Protein AF-0000000084335681 (afdb_homodimer)

Secondary structure (DSSP, 8-state):
---GGG--HHHHHHHHHHHTGGGHHHHHHHHHHHHHHHHH-HHHHHHH---SSS-HHHHHHHHHHHHHHHHHHTTHHHH-HHHHHHHHSSTTHHHHHHHHHHHHHHTT--S-HHHHHHHHHHH--/---GGG--HHHHHHHHHHHTGGGHHHHHHHHHHHHHHHHH-HHHHHHH---SSS-HHHHHHHHHHHHHHHHHHTTHHHH-HHHHHHHHSSTTHHHHHHHHHHHHHHTT--S-HHHHHHHHHHH--

Structure (mmCIF, N/CA/C/O backbone):
data_AF-0000000084335681-model_v1
#
loop_
_entity.id
_entity.type
_entity.pdbx_description
1 polymer 'Uncharacterized protein'
#
loop_
_atom_site.group_PDB
_atom_site.id
_atom_site.type_symbol
_atom_site.label_atom_id
_atom_site.label_alt_id
_atom_site.label_comp_id
_atom_site.label_asym_id
_atom_site.label_entity_id
_atom_site.label_seq_id
_atom_site.pdbx_PDB_ins_code
_atom_site.Cartn_x
_atom_site.Cartn_y
_atom_site.Cartn_z
_atom_site.occupancy
_atom_site.B_iso_or_equiv
_atom_site.auth_seq_id
_atom_site.auth_comp_id
_atom_site.auth_asym_id
_atom_site.auth_atom_id
_atom_site.pdbx_PDB_model_num
ATOM 1 N N . MET A 1 1 ? 4.855 -9.016 10.766 1 73.38 1 MET A N 1
ATOM 2 C CA . MET A 1 1 ? 4.367 -7.684 10.438 1 73.38 1 MET A CA 1
ATOM 3 C C . MET A 1 1 ? 2.881 -7.551 10.758 1 73.38 1 MET A C 1
ATOM 5 O O . MET A 1 1 ? 2.164 -8.555 10.82 1 73.38 1 MET A O 1
ATOM 9 N N . LYS A 1 2 ? 2.576 -6.324 11.109 1 87.75 2 LYS A N 1
ATOM 10 C CA . LYS A 1 2 ? 1.197 -5.988 11.453 1 87.75 2 LYS A CA 1
ATOM 11 C C . LYS A 1 2 ? 0.306 -5.984 10.219 1 87.75 2 LYS A C 1
ATOM 13 O O . LYS A 1 2 ? 0.77 -5.688 9.117 1 87.75 2 LYS A O 1
ATOM 18 N N . THR A 1 3 ? -0.905 -6.426 10.477 1 95.5 3 THR A N 1
ATOM 19 C CA . THR A 1 3 ? -1.889 -6.324 9.406 1 95.5 3 THR A CA 1
ATOM 20 C C . THR A 1 3 ? -2.35 -4.883 9.219 1 95.5 3 THR A C 1
ATOM 22 O O . THR A 1 3 ? -2.217 -4.062 10.133 1 95.5 3 THR A O 1
ATOM 25 N N . LEU A 1 4 ? -2.908 -4.637 8.109 1 96.5 4 LEU A N 1
ATOM 26 C CA . LEU A 1 4 ? -3.346 -3.277 7.82 1 96.5 4 LEU A CA 1
ATOM 27 C C . LEU A 1 4 ? -4.414 -2.828 8.812 1 96.5 4 LEU A C 1
ATOM 29 O O . LEU A 1 4 ? -4.43 -1.669 9.227 1 96.5 4 LEU A O 1
ATOM 33 N N . HIS A 1 5 ? -5.293 -3.73 9.234 1 94.06 5 HIS A N 1
ATOM 34 C CA . HIS A 1 5 ? -6.398 -3.404 10.125 1 94.06 5 HIS A CA 1
ATOM 35 C C . HIS A 1 5 ? -5.891 -3.004 11.508 1 94.06 5 HIS A C 1
ATOM 37 O O . HIS A 1 5 ? -6.605 -2.346 12.273 1 94.06 5 HIS A O 1
ATOM 43 N N . SER A 1 6 ? -4.73 -3.408 11.789 1 95.75 6 SER A N 1
ATOM 44 C CA . SER A 1 6 ? -4.172 -3.104 13.102 1 95.75 6 SER A CA 1
ATOM 45 C C . SER A 1 6 ? -3.254 -1.889 13.047 1 95.75 6 SER A C 1
ATOM 47 O O . SER A 1 6 ? -2.684 -1.486 14.062 1 95.75 6 SER A O 1
ATOM 49 N N . PHE A 1 7 ? -3.115 -1.29 11.859 1 96.69 7 PHE A N 1
ATOM 50 C CA . PHE A 1 7 ? -2.219 -0.152 11.688 1 96.69 7 PHE A CA 1
ATOM 51 C C . PHE A 1 7 ? -2.803 1.098 12.336 1 96.69 7 PHE A C 1
ATOM 53 O O . PHE A 1 7 ? -3.973 1.425 12.125 1 96.69 7 PHE A O 1
ATOM 60 N N . THR A 1 8 ? -1.988 1.794 13.078 1 96.5 8 THR A N 1
ATOM 61 C CA . THR A 1 8 ? -2.312 3.137 13.547 1 96.5 8 THR A CA 1
ATOM 62 C C . THR A 1 8 ? -2.006 4.172 12.469 1 96.5 8 THR A C 1
ATOM 64 O O . THR A 1 8 ? -1.418 3.848 11.438 1 96.5 8 THR A O 1
ATOM 67 N N . ASN A 1 9 ? -2.393 5.348 12.68 1 97.19 9 ASN A N 1
ATOM 68 C CA . ASN A 1 9 ? -2.035 6.414 11.75 1 97.19 9 ASN A CA 1
ATOM 69 C C . ASN A 1 9 ? -0.521 6.555 11.609 1 97.19 9 ASN A C 1
ATOM 71 O O . ASN A 1 9 ? -0.017 6.832 10.516 1 97.19 9 ASN A O 1
ATOM 75 N N . VAL A 1 10 ? 0.12 6.332 12.711 1 98.25 10 VAL A N 1
ATOM 76 C CA . VAL A 1 10 ? 1.576 6.422 12.711 1 98.25 10 VAL A CA 1
ATOM 77 C C . VAL A 1 10 ? 2.168 5.305 11.859 1 98.25 10 VA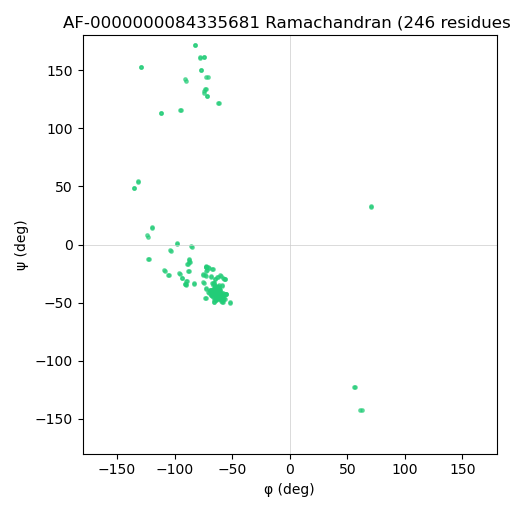L A C 1
ATOM 79 O O . VAL A 1 10 ? 3.07 5.543 11.055 1 98.25 10 VAL A O 1
ATOM 82 N N . ASP A 1 11 ? 1.655 4.082 11.953 1 97.62 11 ASP A N 1
ATOM 83 C CA . ASP A 1 11 ? 2.111 2.961 11.141 1 97.62 11 ASP A CA 1
ATOM 84 C C . ASP A 1 11 ? 1.893 3.234 9.656 1 97.62 11 ASP A C 1
ATOM 86 O O . ASP A 1 11 ? 2.791 3.018 8.844 1 97.62 11 ASP A O 1
ATOM 90 N N . LYS A 1 12 ? 0.697 3.717 9.344 1 98.06 12 LYS A N 1
ATOM 91 C CA . LYS A 1 12 ? 0.338 4 7.957 1 98.06 12 LYS A CA 1
ATOM 92 C C . LYS A 1 12 ? 1.248 5.074 7.363 1 98.06 12 LYS A C 1
ATOM 94 O O . LYS A 1 12 ? 1.734 4.93 6.238 1 98.06 12 LYS A O 1
ATOM 99 N N . ALA A 1 13 ? 1.479 6.086 8.133 1 98.62 13 ALA A N 1
ATOM 100 C CA . ALA A 1 13 ? 2.293 7.203 7.656 1 98.62 13 ALA A CA 1
ATOM 101 C C . ALA A 1 13 ? 3.744 6.777 7.453 1 98.62 13 ALA A C 1
ATOM 103 O O . ALA A 1 13 ? 4.402 7.219 6.512 1 98.62 13 ALA A O 1
ATOM 104 N N . LYS A 1 14 ? 4.23 5.953 8.367 1 98.19 14 LYS A N 1
ATOM 105 C CA . LYS A 1 14 ? 5.59 5.441 8.234 1 98.19 14 LYS A CA 1
ATOM 106 C C . LYS A 1 14 ? 5.762 4.66 6.934 1 98.19 14 LYS A C 1
ATOM 108 O O . LYS A 1 14 ? 6.742 4.855 6.211 1 98.19 14 LYS A O 1
ATOM 113 N N . LEU A 1 15 ? 4.836 3.85 6.691 1 98 15 LEU A N 1
ATOM 114 C CA . LEU A 1 15 ? 4.898 3.035 5.484 1 98 15 LEU A CA 1
ATOM 115 C C . LEU A 1 15 ? 4.738 3.898 4.238 1 98 15 LEU A C 1
ATOM 117 O O . LEU A 1 15 ? 5.488 3.746 3.271 1 98 15 LEU A O 1
ATOM 121 N N . LEU A 1 16 ? 3.811 4.824 4.25 1 98.69 16 LEU A N 1
ATOM 122 C CA . LEU A 1 16 ? 3.611 5.723 3.117 1 98.69 16 LEU A CA 1
ATOM 123 C C . LEU A 1 16 ? 4.891 6.492 2.805 1 98.69 16 LEU A C 1
ATOM 125 O O . LEU A 1 16 ? 5.289 6.594 1.642 1 98.69 16 LEU A O 1
ATOM 129 N N . HIS A 1 17 ? 5.434 6.996 3.832 1 98.69 17 HIS A N 1
ATOM 130 C CA . HIS A 1 17 ? 6.672 7.758 3.689 1 98.69 17 HIS A CA 1
ATOM 131 C C . HIS A 1 17 ? 7.77 6.914 3.053 1 98.69 17 HIS A C 1
ATOM 133 O O . HIS A 1 17 ? 8.406 7.34 2.09 1 98.69 17 HIS A O 1
ATOM 139 N N . ALA A 1 18 ? 7.969 5.719 3.57 1 98.12 18 ALA A N 1
ATOM 140 C CA . ALA A 1 18 ? 9.047 4.852 3.1 1 98.12 18 ALA A CA 1
ATOM 141 C C . ALA A 1 18 ? 8.844 4.461 1.639 1 98.12 18 ALA A C 1
ATOM 143 O O . ALA A 1 18 ? 9.789 4.469 0.849 1 98.12 18 ALA A O 1
ATOM 144 N N . LEU A 1 19 ? 7.645 4.191 1.308 1 98.12 19 LEU A N 1
ATOM 145 C CA . LEU A 1 19 ? 7.336 3.729 -0.041 1 98.12 19 LEU A CA 1
ATOM 146 C C . LEU A 1 19 ? 7.434 4.871 -1.045 1 98.12 19 LEU A C 1
ATOM 148 O O . LEU A 1 19 ? 7.73 4.648 -2.221 1 98.12 19 LEU A O 1
ATOM 152 N N . PHE A 1 20 ? 7.23 6.117 -0.568 1 98.56 20 PHE A N 1
ATOM 153 C CA . PHE A 1 20 ? 7.133 7.242 -1.49 1 98.56 20 PHE A CA 1
ATOM 154 C C . PHE A 1 20 ? 7.941 8.43 -0.985 1 98.56 20 PHE A C 1
ATOM 156 O O . PHE A 1 20 ? 7.449 9.562 -0.968 1 98.56 20 PHE A O 1
ATOM 163 N N . ILE A 1 21 ? 9.117 8.133 -0.636 1 97.88 21 ILE A N 1
ATOM 164 C CA . ILE A 1 21 ? 9.992 9.125 -0.025 1 97.88 21 ILE A CA 1
ATOM 165 C C . ILE A 1 21 ? 10.133 10.328 -0.952 1 97.88 21 ILE A C 1
ATOM 167 O O . ILE A 1 21 ? 10.25 11.469 -0.489 1 97.88 21 ILE A O 1
ATOM 171 N N . HIS A 1 22 ? 10.039 10.18 -2.199 1 97.5 22 HIS A N 1
ATOM 172 C CA . HIS A 1 22 ? 10.234 11.234 -3.18 1 97.5 22 HIS A CA 1
ATOM 173 C C . HIS A 1 22 ? 9.07 12.219 -3.178 1 97.5 22 HIS A C 1
ATOM 175 O O . HIS A 1 22 ? 9.18 13.328 -3.697 1 97.5 22 HIS A O 1
ATOM 181 N N . GLU A 1 23 ? 7.91 11.859 -2.648 1 98.44 23 GLU A N 1
ATOM 182 C CA . GLU A 1 23 ? 6.73 12.719 -2.623 1 98.44 23 GLU A CA 1
ATOM 183 C C . GLU A 1 23 ? 6.723 13.617 -1.389 1 98.44 23 GLU A C 1
ATOM 185 O O . GLU A 1 23 ? 5.953 14.57 -1.313 1 98.44 23 GLU A O 1
ATOM 190 N N . MET A 1 24 ? 7.613 13.328 -0.385 1 98.5 24 MET A N 1
ATOM 191 C CA . MET A 1 24 ? 7.496 13.938 0.937 1 98.5 24 MET A CA 1
ATOM 192 C C . MET A 1 24 ? 7.812 15.43 0.879 1 98.5 24 MET A C 1
ATOM 194 O O . MET A 1 24 ? 7.113 16.234 1.492 1 98.5 24 MET A O 1
ATOM 198 N N . PRO A 1 25 ? 8.781 15.844 0.116 1 98.38 25 PRO A N 1
ATOM 199 C CA . PRO A 1 25 ? 9.031 17.281 0.066 1 98.38 25 PRO A CA 1
ATOM 200 C C . PRO A 1 25 ? 7.84 18.078 -0.46 1 98.38 25 PRO A C 1
ATOM 202 O O . PRO A 1 25 ? 7.461 19.094 0.125 1 98.38 25 PRO A O 1
ATOM 205 N N . GLY A 1 26 ? 7.234 17.609 -1.577 1 98.56 26 GLY A N 1
ATOM 206 C CA . GLY A 1 26 ? 6.066 18.281 -2.119 1 98.56 26 GLY A CA 1
ATOM 207 C C . GLY A 1 26 ? 4.883 18.281 -1.167 1 98.56 26 GLY A C 1
ATOM 208 O O . GLY A 1 26 ? 4.207 19.297 -1.014 1 98.56 26 GLY A O 1
ATOM 209 N N . PHE A 1 27 ? 4.668 17.203 -0.504 1 98.81 27 PHE A N 1
ATOM 210 C CA . PHE A 1 27 ? 3.559 17.078 0.432 1 98.81 27 PHE A CA 1
ATOM 211 C C . PHE A 1 27 ? 3.729 18.031 1.61 1 98.81 27 PHE A C 1
ATOM 213 O O . PHE A 1 27 ? 2.777 18.703 2.018 1 98.81 27 PHE A O 1
ATOM 220 N N . LEU A 1 28 ? 4.949 18.062 2.148 1 98.75 28 LEU A N 1
ATOM 221 C CA . LEU A 1 28 ? 5.215 18.906 3.303 1 98.75 28 LEU A CA 1
ATOM 222 C C . LEU A 1 28 ? 5.07 20.391 2.938 1 98.75 28 LEU A C 1
ATOM 224 O O . LEU A 1 28 ? 4.531 21.172 3.719 1 98.75 28 LEU A O 1
ATOM 228 N N . THR A 1 29 ? 5.516 20.734 1.779 1 98.56 29 THR A N 1
ATOM 229 C CA . THR A 1 29 ? 5.328 22.109 1.29 1 98.56 29 THR A CA 1
ATOM 230 C C . THR A 1 29 ? 3.842 22.438 1.188 1 98.56 29 THR A C 1
ATOM 232 O O . THR A 1 29 ? 3.412 23.5 1.633 1 98.56 29 THR A O 1
ATOM 235 N N . TYR A 1 30 ? 3.076 21.547 0.646 1 98.69 30 TYR A N 1
ATOM 236 C CA . TYR A 1 30 ? 1.639 21.734 0.491 1 98.69 30 TYR A CA 1
ATOM 237 C C . TYR A 1 30 ? 0.969 21.953 1.842 1 98.69 30 TYR A C 1
ATOM 239 O O . TYR A 1 30 ? 0.148 22.859 1.99 1 98.69 30 TYR A O 1
ATOM 247 N N . ALA A 1 31 ? 1.283 21.141 2.836 1 98.56 31 ALA A N 1
ATOM 248 C CA . ALA A 1 31 ? 0.7 21.266 4.168 1 98.56 31 ALA A CA 1
ATOM 249 C C . ALA A 1 31 ? 1.022 22.609 4.785 1 98.56 31 ALA A C 1
ATOM 251 O O . ALA A 1 31 ? 0.156 23.25 5.391 1 98.56 31 ALA A O 1
ATOM 252 N N . GLY A 1 32 ? 2.262 23.031 4.605 1 98.12 32 GLY A N 1
ATOM 253 C CA . GLY A 1 32 ? 2.645 24.359 5.086 1 98.12 32 GLY A CA 1
ATOM 254 C C . GLY A 1 32 ? 1.892 25.484 4.406 1 98.12 32 GLY A C 1
ATOM 255 O O . GLY A 1 32 ? 1.5 26.453 5.055 1 98.12 32 GLY A O 1
ATOM 256 N N . GLN A 1 33 ? 1.723 25.359 3.156 1 98.19 33 GLN A N 1
ATOM 257 C CA . GLN A 1 33 ? 1.011 26.375 2.385 1 98.19 33 GLN A CA 1
ATOM 258 C C . GLN A 1 33 ? -0.451 26.453 2.812 1 98.19 33 GLN A C 1
ATOM 260 O O . GLN A 1 33 ? -1.038 27.547 2.812 1 98.19 33 GLN A O 1
ATOM 265 N N . LEU A 1 34 ? -1.025 25.312 3.09 1 97.5 34 LEU A N 1
ATOM 266 C CA . LEU A 1 34 ? -2.412 25.312 3.541 1 97.5 34 LEU A CA 1
ATOM 267 C C . LEU A 1 34 ? -2.562 26.094 4.844 1 97.5 34 LEU A C 1
ATOM 269 O O . LEU A 1 34 ? -3.502 26.875 5.004 1 97.5 34 LEU A O 1
ATOM 273 N N . TYR A 1 35 ? -1.653 25.844 5.746 1 97.94 35 TYR A N 1
ATOM 274 C CA . TYR A 1 35 ? -1.702 26.625 6.984 1 97.94 35 TYR A CA 1
ATOM 275 C C . TYR A 1 35 ? -1.494 28.109 6.707 1 97.94 35 TYR A C 1
ATOM 277 O O . TYR A 1 35 ? -2.184 28.953 7.281 1 97.94 35 TYR A O 1
ATOM 285 N N . ALA A 1 36 ? -0.534 28.484 5.863 1 98.38 36 ALA A N 1
ATOM 286 C CA . ALA A 1 36 ? -0.276 29.875 5.52 1 98.38 36 ALA A CA 1
ATOM 287 C C . ALA A 1 36 ? -1.535 30.562 4.984 1 98.38 36 ALA A C 1
ATOM 289 O O . ALA A 1 36 ? -1.831 31.703 5.336 1 98.38 36 ALA A O 1
ATOM 290 N N . TYR A 1 37 ? -2.205 29.844 4.18 1 97.75 37 TYR A N 1
ATOM 291 C CA . TYR A 1 37 ? -3.451 30.375 3.641 1 97.75 37 TYR A CA 1
ATOM 292 C C . TYR A 1 37 ? -4.453 30.656 4.754 1 97.75 37 TYR A C 1
ATOM 294 O O . TYR A 1 37 ? -5.074 31.719 4.785 1 97.75 37 TYR A O 1
ATOM 302 N N . MET 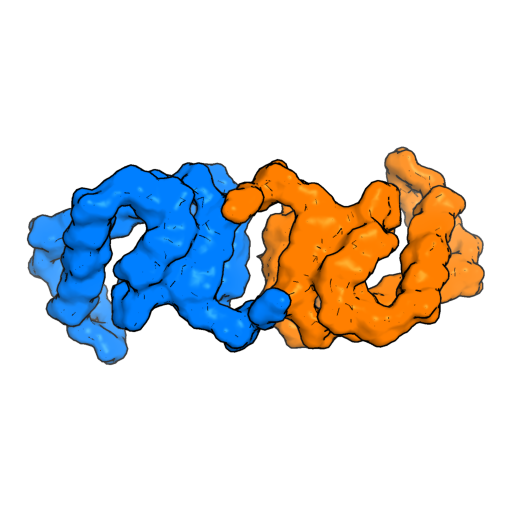A 1 38 ? -4.637 29.75 5.656 1 97.5 38 MET A N 1
ATOM 303 C CA . MET A 1 38 ? -5.574 29.906 6.766 1 97.5 38 MET A CA 1
ATOM 304 C C . MET A 1 38 ? -5.184 31.094 7.641 1 97.5 38 MET A C 1
ATOM 306 O O . MET A 1 38 ? -6.043 31.875 8.07 1 97.5 38 MET A O 1
ATOM 310 N N . ARG A 1 39 ? -3.92 31.109 7.84 1 97.5 39 ARG A N 1
ATOM 311 C CA . ARG A 1 39 ? -3.383 32.156 8.688 1 97.5 39 ARG A CA 1
ATOM 312 C C . ARG A 1 39 ? -3.594 33.531 8.055 1 97.5 39 ARG A C 1
ATOM 314 O O . ARG A 1 39 ? -3.949 34.5 8.742 1 97.5 39 ARG A O 1
ATOM 321 N N . ASP A 1 40 ? -3.471 33.594 6.805 1 98.06 40 ASP A N 1
ATOM 322 C CA . ASP A 1 40 ? -3.482 34.875 6.086 1 98.06 40 ASP A 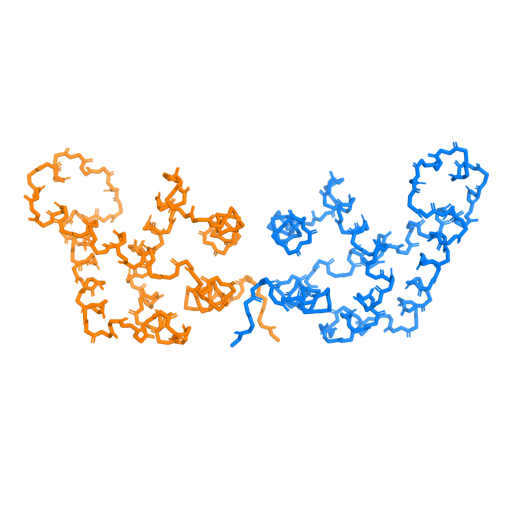CA 1
ATOM 323 C C . ASP A 1 40 ? -4.902 35.281 5.695 1 98.06 40 ASP A C 1
ATOM 325 O O . ASP A 1 40 ? -5.156 36.406 5.332 1 98.06 40 ASP A O 1
ATOM 329 N N . ASN A 1 41 ? -5.883 34.344 5.715 1 97.12 41 ASN A N 1
ATOM 330 C CA . ASN A 1 41 ? -7.262 34.594 5.32 1 97.12 41 ASN A CA 1
ATOM 331 C C . ASN A 1 41 ? -8.25 34.062 6.344 1 97.12 41 ASN A C 1
ATOM 333 O O . ASN A 1 41 ? -9.18 33.312 5.988 1 97.12 41 ASN A O 1
ATOM 337 N N . PRO A 1 42 ? -8.164 34.406 7.625 1 96 42 PRO A N 1
ATOM 338 C CA . PRO A 1 42 ? -8.984 33.812 8.688 1 96 42 PRO A CA 1
ATOM 339 C C . PRO A 1 42 ? -10.477 34.062 8.484 1 96 42 PRO A C 1
ATOM 341 O O . PRO A 1 42 ? -11.289 33.156 8.766 1 96 42 PRO A O 1
ATOM 344 N N . GLU A 1 43 ? -10.844 35.25 7.926 1 96.44 43 GLU A N 1
ATOM 345 C CA . GLU A 1 43 ? -12.258 35.562 7.73 1 96.44 43 GLU A CA 1
ATOM 346 C C . GLU A 1 43 ? -12.852 34.719 6.613 1 96.44 43 GLU A C 1
ATOM 348 O O . GLU A 1 43 ? -13.992 34.25 6.719 1 96.44 43 GLU A O 1
ATOM 353 N N . GLU A 1 44 ? -12.133 34.531 5.562 1 96.12 44 GLU A N 1
ATOM 354 C CA . GLU A 1 44 ? -12.578 33.688 4.461 1 96.12 44 GLU A CA 1
ATOM 355 C C . GLU A 1 44 ? -12.727 32.219 4.902 1 96.12 44 GLU A C 1
ATOM 357 O O . GLU A 1 44 ? -13.695 31.562 4.527 1 96.12 44 GLU A O 1
ATOM 362 N N . VAL A 1 45 ? -11.773 31.734 5.727 1 95.5 45 VAL A N 1
ATOM 363 C CA . VAL A 1 45 ? -11.789 30.359 6.23 1 95.5 45 VAL A CA 1
ATOM 364 C C . VAL A 1 45 ? -13.023 30.141 7.098 1 95.5 45 VAL A C 1
ATOM 366 O O . VAL A 1 45 ? -13.727 29.141 6.953 1 95.5 45 VAL A O 1
ATOM 369 N N . ARG A 1 46 ? -13.297 31.094 7.957 1 95.06 46 ARG A N 1
ATOM 370 C CA . ARG A 1 46 ? -14.445 31 8.852 1 95.06 46 ARG A CA 1
ATOM 371 C C . ARG A 1 46 ? -15.75 30.984 8.062 1 95.06 46 ARG A C 1
ATOM 373 O O . ARG A 1 46 ? -16.688 30.266 8.414 1 95.06 46 ARG A O 1
ATOM 380 N N . LYS A 1 47 ? -15.812 31.719 7.059 1 95.31 47 LYS A N 1
ATOM 381 C CA . LYS A 1 47 ? -17.016 31.875 6.242 1 95.31 47 LYS A CA 1
ATOM 382 C C . LYS A 1 47 ? -17.375 30.562 5.547 1 95.31 47 LYS A C 1
ATOM 384 O O . LYS A 1 47 ? -18.547 30.219 5.406 1 95.31 47 LYS A O 1
ATOM 389 N N . VAL A 1 48 ? -16.391 29.812 5.156 1 92.69 48 VAL A N 1
ATOM 390 C CA . VAL A 1 48 ? -16.641 28.641 4.32 1 92.69 48 VAL A CA 1
ATOM 391 C C . VAL A 1 48 ? -16.547 27.375 5.164 1 92.69 48 VAL A C 1
ATOM 393 O O . VAL A 1 48 ? -16.797 26.266 4.672 1 92.69 48 VAL A O 1
ATOM 396 N N . TRP A 1 49 ? -16.156 27.469 6.438 1 93.62 49 TRP A N 1
ATOM 397 C CA . TRP A 1 49 ? -15.93 26.312 7.297 1 93.62 49 TRP A CA 1
ATOM 398 C C . TRP A 1 49 ? -17.219 25.516 7.492 1 93.62 49 TRP A C 1
ATOM 400 O O . TRP A 1 49 ? -18.234 26.062 7.906 1 93.62 49 TRP A O 1
ATOM 410 N N . LYS A 1 50 ? -17.188 24.234 7.117 1 88.69 50 LYS A N 1
ATOM 411 C CA . LYS A 1 50 ? -18.406 23.438 7.152 1 88.69 50 LYS A CA 1
ATOM 412 C C . LYS A 1 50 ? -18.219 22.188 8 1 88.69 50 LYS A C 1
ATOM 414 O O . LYS A 1 50 ? -19.156 21.391 8.188 1 88.69 50 LYS A O 1
ATOM 419 N N . ASN A 1 51 ? -17.062 22.078 8.711 1 82.19 51 ASN A N 1
ATOM 420 C CA . ASN A 1 51 ? -16.797 20.844 9.445 1 82.19 51 ASN A CA 1
ATOM 421 C C . ASN A 1 51 ? -17.703 20.719 10.664 1 82.19 51 ASN A C 1
ATOM 423 O O . ASN A 1 51 ? -17.844 21.656 11.445 1 82.19 51 ASN A O 1
ATOM 427 N N . GLN A 1 52 ? -18.344 19.609 10.75 1 83.75 52 GLN A N 1
ATOM 428 C CA . GLN A 1 52 ? -19.359 19.391 11.781 1 83.75 52 GLN A CA 1
ATOM 429 C C . GLN A 1 52 ? -18.75 18.859 13.062 1 83.75 52 GLN A C 1
ATOM 431 O O . GLN A 1 52 ? -19.328 18.969 14.141 1 83.75 52 GLN A O 1
ATOM 436 N N . LEU A 1 53 ? -17.641 18.266 13 1 86.69 53 LEU A N 1
ATOM 437 C CA . LEU A 1 53 ? -17.062 17.578 14.148 1 86.69 53 LEU A CA 1
ATOM 438 C C . LEU A 1 53 ? -16.172 18.531 14.953 1 86.69 53 LEU A C 1
ATOM 440 O O . LEU A 1 53 ? -16.141 18.469 16.188 1 86.69 53 LEU A O 1
ATOM 444 N N . PHE A 1 54 ? -15.523 19.422 14.289 1 91.56 54 PHE A N 1
ATOM 445 C CA . PHE A 1 54 ? -14.594 20.328 14.953 1 91.56 54 PHE A CA 1
ATOM 446 C C . PHE A 1 54 ? -14.883 21.781 14.578 1 91.56 54 PHE A C 1
ATOM 448 O O . PHE A 1 54 ? -15.367 22.062 13.477 1 91.56 54 PHE A O 1
ATOM 455 N N . GLY A 1 55 ? -14.523 22.719 15.508 1 94.31 55 GLY A N 1
ATOM 456 C CA . GLY A 1 55 ? -14.547 24.125 15.172 1 94.31 55 GLY A CA 1
ATOM 457 C C . GLY A 1 55 ? -13.359 24.562 14.336 1 94.31 55 GLY A C 1
ATOM 458 O O . GLY A 1 55 ? -12.32 23.891 14.32 1 94.31 55 GLY A O 1
ATOM 459 N N . VAL A 1 56 ? -13.57 25.672 13.727 1 95.69 56 VAL A N 1
ATOM 460 C CA . VAL A 1 56 ? -12.547 26.203 12.836 1 95.69 56 VAL A CA 1
ATOM 461 C C . VAL A 1 56 ? -11.273 26.484 13.617 1 95.69 56 VAL A C 1
ATOM 463 O O . VAL A 1 56 ? -10.164 26.266 13.125 1 95.69 56 VAL A O 1
ATOM 466 N N . ASP A 1 57 ? -11.406 26.969 14.828 1 95.75 57 ASP A N 1
ATOM 467 C CA . ASP A 1 57 ? -10.234 27.344 15.609 1 95.75 57 ASP A CA 1
ATOM 468 C C . ASP A 1 57 ? -9.391 26.125 15.953 1 95.75 57 ASP A C 1
ATOM 470 O O . ASP A 1 57 ? -8.156 26.188 15.906 1 95.75 57 ASP A O 1
ATOM 474 N N . PHE A 1 58 ? -10.062 25.062 16.312 1 96.75 58 PHE A N 1
ATOM 475 C CA . PHE A 1 58 ? -9.359 23.812 16.594 1 96.75 58 PHE A CA 1
ATOM 476 C C . PHE A 1 58 ? -8.617 23.312 15.352 1 96.75 58 PHE A C 1
ATOM 478 O O . PHE A 1 58 ? -7.465 22.906 15.445 1 96.75 58 PHE A O 1
ATOM 485 N N . TRP A 1 59 ? -9.211 23.422 14.195 1 97.06 59 TRP A N 1
ATOM 486 C CA . TRP A 1 59 ? -8.625 22.984 12.93 1 97.06 59 TRP A CA 1
ATOM 487 C C . TRP A 1 59 ? -7.391 23.797 12.586 1 97.06 59 TRP A C 1
ATOM 489 O O . TRP A 1 59 ? -6.363 23.25 12.18 1 97.06 59 TRP A O 1
ATOM 499 N N . VAL A 1 60 ? -7.512 25.062 12.781 1 97.19 60 VAL A N 1
ATOM 500 C CA . VAL A 1 60 ? -6.395 25.953 12.508 1 97.19 60 VAL A CA 1
ATOM 501 C C . VAL A 1 60 ? -5.242 25.656 13.461 1 97.19 60 VAL A C 1
ATOM 503 O O . VAL A 1 60 ? -4.074 25.734 13.078 1 97.19 60 VAL A O 1
ATOM 506 N N . GLN A 1 61 ? -5.578 25.312 14.648 1 97.69 61 GLN A N 1
ATOM 507 C CA . GLN A 1 61 ? -4.551 24.953 15.617 1 97.69 61 GLN A CA 1
ATOM 508 C C . GLN A 1 61 ? -3.795 23.703 15.188 1 97.69 61 GLN A C 1
ATOM 510 O O . GLN A 1 61 ? -2.572 23.625 15.328 1 97.69 61 GLN A O 1
ATOM 515 N N . LEU A 1 62 ? -4.52 22.703 14.734 1 97.81 62 LEU A N 1
ATOM 516 C CA . LEU A 1 62 ? -3.877 21.5 14.219 1 97.81 62 LEU A CA 1
ATOM 517 C C . LEU A 1 62 ? -2.947 21.828 13.062 1 97.81 62 LEU A C 1
ATOM 519 O O . LEU A 1 62 ? -1.832 21.312 12.984 1 97.81 62 LEU A O 1
ATOM 523 N N . ALA A 1 63 ? -3.383 22.703 12.195 1 98.19 63 ALA A N 1
ATOM 524 C CA . ALA A 1 63 ? -2.58 23.141 11.055 1 98.19 63 ALA A CA 1
ATOM 525 C C . ALA A 1 63 ? -1.318 23.859 11.508 1 98.19 63 ALA A C 1
ATOM 527 O O . ALA A 1 63 ? -0.232 23.625 10.977 1 98.19 63 ALA A O 1
ATOM 528 N N . GLU A 1 64 ? -1.491 24.703 12.445 1 98.5 64 GLU A N 1
ATOM 529 C CA . GLU A 1 64 ? -0.363 25.453 12.977 1 98.5 64 GLU A CA 1
ATOM 530 C C . GLU A 1 64 ? 0.674 24.531 13.602 1 98.5 64 GLU A C 1
ATOM 532 O O . GLU A 1 64 ? 1.878 24.719 13.422 1 98.5 64 GLU A O 1
ATOM 537 N N . ASP A 1 65 ? 0.166 23.594 14.367 1 98.5 65 ASP A N 1
ATOM 538 C CA . ASP A 1 65 ? 1.061 22.641 15 1 98.5 65 ASP A CA 1
ATOM 539 C C . ASP A 1 65 ? 1.851 21.859 13.953 1 98.5 65 ASP A C 1
ATOM 541 O O . ASP A 1 65 ? 3.051 21.625 14.117 1 98.5 65 ASP A O 1
ATOM 545 N N . ALA A 1 66 ? 1.199 21.406 12.914 1 98.56 66 ALA A N 1
ATOM 546 C CA . ALA A 1 66 ? 1.879 20.719 11.82 1 98.56 66 ALA A CA 1
ATOM 547 C C . ALA A 1 66 ? 2.957 21.594 11.195 1 98.56 66 ALA A C 1
ATOM 549 O O . ALA A 1 66 ? 4.086 21.156 10.977 1 98.56 66 ALA A O 1
ATOM 550 N N . ASP A 1 67 ? 2.607 22.875 10.984 1 98.62 67 ASP A N 1
ATOM 551 C CA . ASP A 1 67 ? 3.555 23.812 10.383 1 98.62 67 ASP A CA 1
ATOM 552 C C . ASP A 1 67 ? 4.766 24.016 11.281 1 98.62 67 ASP A C 1
ATOM 554 O O . ASP A 1 67 ? 5.898 24.094 10.805 1 98.62 67 ASP A O 1
ATOM 558 N N . ARG A 1 68 ? 4.492 24.172 12.508 1 98.5 68 ARG A N 1
ATOM 559 C CA . ARG A 1 68 ? 5.578 24.328 13.469 1 98.5 68 ARG A CA 1
ATOM 560 C C . ARG A 1 68 ? 6.539 23.156 13.414 1 98.5 68 ARG A C 1
ATOM 562 O O . ARG A 1 68 ? 7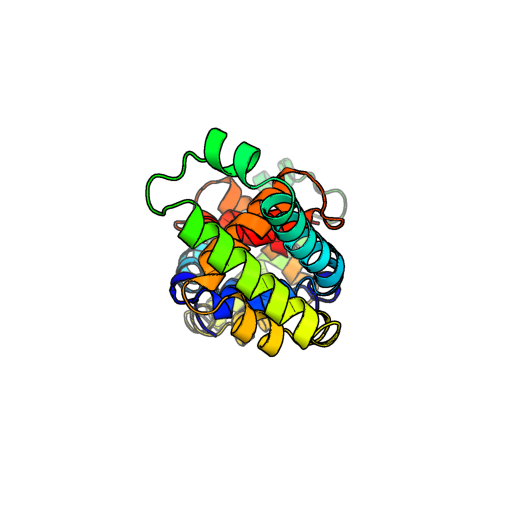.758 23.328 13.406 1 98.5 68 ARG A O 1
ATOM 569 N N . LYS A 1 69 ? 6.039 21.984 13.398 1 98.62 69 LYS A N 1
ATOM 570 C CA . LYS A 1 69 ? 6.848 20.766 13.344 1 98.62 69 LYS A CA 1
ATOM 571 C C . LYS A 1 69 ? 7.602 20.656 12.023 1 98.62 69 LYS A C 1
ATOM 573 O O . LYS A 1 69 ? 8.766 20.25 12 1 98.62 69 LYS A O 1
ATOM 578 N N . ILE A 1 70 ? 6.977 21.016 10.93 1 98.62 70 ILE A N 1
ATOM 579 C CA . ILE A 1 70 ? 7.609 20.984 9.617 1 98.62 70 ILE A CA 1
ATOM 580 C C . ILE A 1 70 ? 8.797 21.938 9.594 1 98.62 70 ILE A C 1
ATOM 582 O O . ILE A 1 70 ? 9.859 21.609 9.078 1 98.62 70 ILE A O 1
ATOM 586 N N . LYS A 1 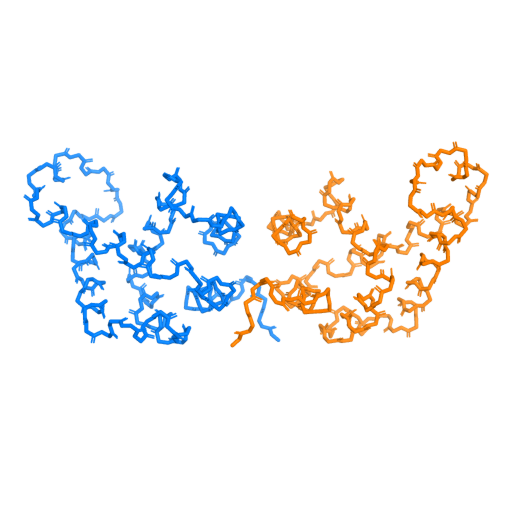71 ? 8.609 23.047 10.172 1 98.19 71 LYS A N 1
ATOM 587 C CA . LYS A 1 71 ? 9.688 24.031 10.211 1 98.19 71 LYS A CA 1
ATOM 588 C C . LYS A 1 71 ? 10.797 23.609 11.172 1 98.19 71 LYS A C 1
ATOM 590 O O . LYS A 1 71 ? 11.977 23.812 10.891 1 98.19 71 LYS A O 1
ATOM 595 N N . LYS A 1 72 ? 10.391 23.031 12.227 1 98.44 72 LYS A N 1
ATOM 596 C CA . LYS A 1 72 ? 11.344 22.609 13.25 1 98.44 72 LYS A CA 1
ATOM 597 C C . LYS A 1 72 ? 12.266 21.516 12.734 1 98.44 72 LYS A C 1
ATOM 599 O O . LYS A 1 72 ? 13.484 21.594 12.898 1 98.44 72 LYS A O 1
ATOM 604 N N . TYR A 1 73 ? 11.695 20.5 12.094 1 98.19 73 TYR A N 1
ATOM 605 C CA . TYR A 1 73 ? 12.461 19.328 11.703 1 98.19 73 TYR A CA 1
ATOM 606 C C . TYR A 1 73 ? 12.938 19.438 10.258 1 98.19 73 TYR A C 1
ATOM 608 O O . TYR A 1 73 ? 13.898 18.781 9.867 1 98.19 73 TYR A O 1
ATOM 616 N N . GLY A 1 74 ? 12.273 20.188 9.438 1 94.69 74 GLY A N 1
ATOM 617 C CA . GLY A 1 74 ? 12.711 20.5 8.094 1 94.69 74 GLY A CA 1
ATOM 618 C C . GLY A 1 74 ? 12.961 19.266 7.246 1 94.69 74 GLY A C 1
ATOM 619 O O . GLY A 1 74 ? 12.102 18.375 7.172 1 94.69 74 GLY A O 1
ATOM 620 N N . LYS A 1 75 ? 14.156 19.172 6.754 1 96.94 75 LYS A N 1
ATOM 621 C CA . LYS A 1 75 ? 14.531 18.141 5.785 1 96.94 75 LYS A CA 1
ATOM 622 C C . LYS A 1 75 ? 14.586 16.766 6.441 1 96.94 75 LYS A C 1
ATOM 624 O O . LYS A 1 75 ? 14.492 15.742 5.758 1 96.94 75 LYS A O 1
ATOM 629 N N . GLN A 1 76 ? 14.68 16.75 7.68 1 98.12 76 GLN A N 1
ATOM 630 C CA . GLN A 1 76 ? 14.727 15.477 8.375 1 98.12 76 GLN A CA 1
ATOM 631 C C . GLN A 1 76 ? 13.414 14.711 8.211 1 98.12 76 GLN A C 1
ATOM 633 O O . GLN A 1 76 ? 13.398 13.484 8.211 1 98.12 76 GLN A O 1
ATOM 638 N N . LEU A 1 77 ? 12.297 15.414 8.055 1 98.5 77 LEU A N 1
ATOM 639 C CA . LEU A 1 77 ? 10.992 14.789 7.871 1 98.5 77 LEU A CA 1
ATOM 640 C C . LEU A 1 77 ? 10.914 14.086 6.52 1 98.5 77 LEU A C 1
ATOM 642 O O . LEU A 1 77 ? 10.195 13.102 6.367 1 98.5 77 LEU A O 1
ATOM 646 N N . GLU A 1 78 ? 11.672 14.594 5.625 1 97.88 78 GLU A N 1
ATOM 647 C CA . GLU A 1 78 ? 11.672 14.016 4.285 1 97.88 78 GLU A CA 1
ATOM 648 C C . GLU A 1 78 ? 12.445 12.703 4.25 1 97.88 78 GLU A C 1
ATOM 650 O O . GLU A 1 78 ? 12.164 11.828 3.428 1 97.88 78 GLU A O 1
ATOM 655 N N . LYS A 1 79 ? 13.336 12.586 5.156 1 97 79 LYS A N 1
ATOM 656 C CA . LYS A 1 79 ? 14.312 11.5 5.039 1 97 79 LYS A CA 1
ATOM 657 C C . LYS A 1 79 ? 14.016 10.383 6.035 1 97 79 LYS A C 1
ATOM 659 O O . LYS A 1 79 ? 14.422 9.242 5.832 1 97 79 LYS A O 1
ATOM 664 N N . SER A 1 80 ? 13.383 10.742 7.09 1 98.19 80 SER A N 1
ATOM 665 C CA . SER A 1 80 ? 13.133 9.766 8.148 1 98.19 80 SER A CA 1
ATOM 666 C C . SER A 1 80 ? 11.648 9.438 8.25 1 98.19 80 SER A C 1
ATOM 668 O O . SER A 1 80 ? 10.859 10.234 8.758 1 98.19 80 SER A O 1
ATOM 670 N N . SER A 1 81 ? 11.297 8.211 7.93 1 98.12 81 SER A N 1
ATOM 671 C CA . SER A 1 81 ? 9.906 7.77 7.98 1 98.12 81 SER A CA 1
ATOM 672 C C . SER A 1 81 ? 9.375 7.773 9.414 1 98.12 81 SER A C 1
ATOM 674 O O . SER A 1 81 ? 8.227 8.141 9.656 1 98.12 81 SER A O 1
ATOM 676 N N . SER A 1 82 ? 10.258 7.383 10.328 1 98.06 82 SER A N 1
ATOM 677 C CA . SER A 1 82 ? 9.844 7.332 11.734 1 98.06 82 SER A CA 1
ATOM 678 C C . SER A 1 82 ? 9.578 8.727 12.281 1 98.06 82 SER A C 1
ATOM 680 O O . SER A 1 82 ? 8.57 8.945 12.961 1 98.06 82 SER A O 1
ATOM 682 N N . LEU A 1 83 ? 10.43 9.641 12 1 98.62 83 LEU A N 1
ATOM 683 C CA . LEU A 1 83 ? 10.25 11.008 12.477 1 98.62 83 LEU A CA 1
ATOM 684 C C . LEU A 1 83 ? 9 11.633 11.867 1 98.62 83 LEU A C 1
ATOM 686 O O . LEU A 1 83 ? 8.195 12.242 12.578 1 98.62 83 LEU A O 1
ATOM 690 N N . PHE A 1 84 ? 8.875 11.469 10.547 1 98.75 84 PHE A N 1
ATOM 691 C CA . PHE A 1 84 ? 7.711 11.953 9.812 1 98.75 84 PHE A CA 1
ATOM 692 C C . PHE A 1 84 ? 6.418 11.469 10.453 1 98.75 84 PHE A C 1
ATOM 694 O O . PHE A 1 84 ? 5.547 12.273 10.789 1 98.75 84 PHE A O 1
ATOM 701 N N . ALA A 1 85 ? 6.359 10.219 10.711 1 98.69 85 ALA A N 1
ATOM 702 C CA . ALA A 1 85 ? 5.129 9.594 11.188 1 98.69 85 ALA A CA 1
ATOM 703 C C . ALA A 1 85 ? 4.863 9.961 12.648 1 98.69 85 ALA A C 1
ATOM 705 O O . ALA A 1 85 ? 3.748 10.344 13 1 98.69 85 ALA A O 1
ATOM 706 N N . ASP A 1 86 ? 5.871 9.875 13.461 1 98.56 86 ASP A N 1
ATOM 707 C CA . ASP A 1 86 ? 5.727 10.117 14.891 1 98.56 86 ASP A CA 1
ATOM 708 C C . ASP A 1 86 ? 5.371 11.57 15.164 1 98.56 86 ASP A C 1
ATOM 710 O O . ASP A 1 86 ? 4.582 11.867 16.078 1 98.56 86 ASP A O 1
ATOM 714 N N . GLN A 1 87 ? 5.84 12.438 14.391 1 98.5 87 GLN A N 1
ATOM 715 C CA . GLN A 1 87 ? 5.656 13.859 14.68 1 98.5 87 GLN A CA 1
ATOM 716 C C . GLN A 1 87 ? 4.367 14.383 14.055 1 98.5 87 GLN A C 1
ATOM 718 O O . GLN A 1 87 ? 3.725 15.273 14.609 1 98.5 87 GLN A O 1
ATOM 723 N N . LEU A 1 88 ? 4.012 13.789 12.938 1 98.69 88 LEU A N 1
ATOM 724 C CA . LEU A 1 88 ? 2.955 14.453 12.188 1 98.69 88 LEU A CA 1
ATOM 725 C C . LEU A 1 88 ? 1.657 13.648 12.25 1 98.69 88 LEU A C 1
ATOM 727 O O . LEU A 1 88 ? 0.571 14.211 12.078 1 98.69 88 LEU A O 1
ATOM 731 N N . PHE A 1 89 ? 1.731 12.398 12.523 1 98.62 89 PHE A N 1
ATOM 732 C CA . PHE A 1 89 ? 0.54 11.57 12.359 1 98.62 89 PHE A CA 1
ATOM 733 C C . PHE A 1 89 ? 0.141 10.938 13.688 1 98.62 89 PHE A C 1
ATOM 735 O O . PHE A 1 89 ? -0.629 9.977 13.719 1 98.62 89 PHE A O 1
ATOM 742 N N . ASP A 1 90 ? 0.74 11.5 14.727 1 96.75 90 ASP A N 1
ATOM 743 C CA . ASP A 1 90 ? 0.332 11.031 16.047 1 96.75 90 ASP A CA 1
ATOM 744 C C . ASP A 1 90 ? -0.821 11.867 16.594 1 96.75 90 ASP A C 1
ATOM 746 O O . ASP A 1 90 ? -0.911 13.07 16.312 1 96.75 90 ASP A O 1
ATOM 750 N N . GLY A 1 91 ? -1.746 11.242 17.281 1 95.06 91 GLY A N 1
ATOM 751 C CA . GLY A 1 91 ? -2.832 11.953 17.938 1 95.06 91 GLY A CA 1
ATOM 752 C C . GLY A 1 91 ? -3.703 12.734 16.984 1 95.06 91 GLY A C 1
ATOM 753 O O . GLY A 1 91 ? -4 12.273 15.875 1 95.06 91 GLY A O 1
ATOM 754 N N . TYR A 1 92 ? -4.184 13.891 17.328 1 95 92 TYR A N 1
ATOM 755 C CA . TYR A 1 92 ? -5.129 14.695 16.562 1 95 92 TYR A CA 1
ATOM 756 C C . TYR A 1 92 ? -4.461 15.297 15.328 1 95 92 TYR A C 1
ATOM 758 O O . TYR A 1 92 ? -5.133 15.648 14.352 1 95 92 TYR A O 1
ATOM 766 N N . GLY A 1 93 ? -3.15 15.398 15.391 1 95.25 93 GLY A N 1
ATOM 767 C CA . GLY A 1 93 ? -2.439 15.898 14.227 1 95.25 93 GLY A CA 1
ATOM 768 C C . GLY A 1 93 ? -2.689 15.078 12.977 1 95.25 93 GLY A C 1
ATOM 769 O O . GLY A 1 93 ? -2.705 15.617 11.867 1 95.25 93 GLY A O 1
ATOM 770 N N . ALA A 1 94 ? -2.965 13.812 13.219 1 97.19 94 ALA A N 1
ATOM 771 C CA . ALA A 1 94 ? -3.221 12.906 12.102 1 97.19 94 ALA A CA 1
ATOM 772 C C . ALA A 1 94 ? -4.465 13.328 11.32 1 97.19 94 ALA A C 1
ATOM 774 O O . ALA A 1 94 ? -4.547 13.133 10.109 1 97.19 94 ALA A O 1
ATOM 775 N N . LEU A 1 95 ? -5.398 13.992 11.992 1 95.94 95 LEU A N 1
ATOM 776 C CA . LEU A 1 95 ? -6.637 14.406 11.344 1 95.94 95 LEU A CA 1
ATOM 777 C C . LEU A 1 95 ? -6.363 15.453 10.266 1 95.94 95 LEU A C 1
ATOM 779 O O . LEU A 1 95 ? -6.844 15.328 9.141 1 95.94 95 LEU A O 1
ATOM 783 N N . PHE A 1 96 ? -5.637 16.391 10.672 1 97 96 PHE A N 1
ATOM 784 C CA . PHE A 1 96 ? -5.316 17.469 9.734 1 97 96 PHE A CA 1
ATOM 785 C C . PHE A 1 96 ? -4.457 16.953 8.586 1 97 96 PHE A C 1
ATOM 787 O O . PHE A 1 96 ? -4.699 17.266 7.426 1 97 96 PHE A O 1
ATOM 794 N N . LEU A 1 97 ? -3.486 16.078 8.875 1 98.44 97 LEU A N 1
ATOM 795 C CA . LEU A 1 97 ? -2.562 15.617 7.848 1 98.44 97 LEU A CA 1
ATOM 796 C C . LEU A 1 97 ? -3.24 14.617 6.922 1 98.44 97 LEU A C 1
ATOM 798 O O . LEU A 1 97 ? -2.916 14.539 5.734 1 98.44 97 LEU A O 1
ATOM 802 N N . HIS A 1 98 ? -4.133 13.883 7.461 1 97.5 98 HIS A N 1
ATOM 803 C CA . HIS A 1 98 ? -4.965 13.047 6.605 1 97.5 98 HIS A CA 1
ATOM 804 C C . HIS A 1 98 ? -5.727 13.891 5.586 1 97.5 98 HIS A C 1
ATOM 806 O O . HIS A 1 98 ? -5.785 13.539 4.406 1 97.5 98 HIS A O 1
ATOM 812 N N . HIS A 1 99 ? -6.289 14.977 6.035 1 96.25 99 HIS A N 1
ATOM 813 C CA . HIS A 1 99 ? -6.973 15.922 5.156 1 96.25 99 HIS A CA 1
ATOM 814 C C . HIS A 1 99 ? -6.023 16.469 4.094 1 96.25 99 HIS A C 1
ATOM 816 O O . HIS A 1 99 ? -6.383 16.562 2.92 1 96.25 99 HIS A O 1
ATOM 822 N N . CYS A 1 100 ? -4.844 16.797 4.492 1 98.19 100 CYS A N 1
ATOM 823 C CA . CYS A 1 100 ? -3.85 17.297 3.557 1 98.19 100 CYS A CA 1
ATOM 824 C C . CYS A 1 100 ? -3.506 16.25 2.502 1 98.19 100 CYS A C 1
ATOM 826 O O . CYS A 1 100 ? -3.42 16.578 1.313 1 98.19 100 CYS A O 1
ATOM 828 N N . LEU A 1 101 ? -3.314 14.984 2.924 1 98.69 101 LEU A N 1
ATOM 829 C CA . LEU A 1 101 ? -3.008 13.906 1.988 1 98.69 101 LEU A CA 1
ATOM 830 C C . LEU A 1 101 ? -4.117 13.758 0.952 1 98.69 101 LEU A C 1
ATOM 832 O O . LEU A 1 101 ? -3.846 13.68 -0.248 1 98.69 101 LEU A O 1
ATOM 836 N N . THR A 1 102 ? -5.305 13.789 1.427 1 97.5 102 THR A N 1
ATOM 837 C CA . THR A 1 102 ? -6.465 13.602 0.565 1 97.5 102 THR A CA 1
ATOM 838 C C . THR A 1 102 ? -6.57 14.727 -0.458 1 97.5 102 THR A C 1
ATOM 840 O O . THR A 1 102 ? -6.703 14.469 -1.657 1 97.5 102 THR A O 1
ATOM 843 N N . ASN A 1 103 ? -6.445 15.938 -0.024 1 97.06 103 ASN A N 1
ATOM 844 C CA . ASN A 1 103 ? -6.559 17.078 -0.928 1 97.06 103 ASN A CA 1
ATOM 845 C C . ASN A 1 103 ? -5.371 17.141 -1.889 1 97.06 103 ASN A C 1
ATOM 847 O O . ASN A 1 103 ? -5.539 17.484 -3.062 1 97.06 103 ASN A O 1
ATOM 851 N N . TYR A 1 104 ? -4.223 16.844 -1.381 1 98.12 104 TYR A N 1
ATOM 852 C CA . TYR A 1 104 ? -3.002 16.844 -2.182 1 98.12 104 TYR A CA 1
ATOM 853 C C . TYR A 1 104 ? -3.143 15.922 -3.389 1 98.12 104 TYR A C 1
ATOM 855 O O . TYR A 1 104 ? -2.777 16.297 -4.508 1 98.12 104 TYR A O 1
ATOM 863 N N . THR A 1 105 ? -3.709 14.797 -3.186 1 98.19 105 THR A N 1
ATOM 864 C CA . THR A 1 105 ? -3.85 13.82 -4.258 1 98.19 105 THR A CA 1
ATOM 865 C C . THR A 1 105 ? -5.07 14.133 -5.117 1 98.19 105 THR A C 1
ATOM 867 O O . THR A 1 105 ? -5.043 13.938 -6.336 1 98.19 105 THR A O 1
ATOM 870 N N . GLU A 1 106 ? -6.07 14.625 -4.547 1 97.44 106 GLU A N 1
ATOM 871 C CA . GLU A 1 106 ? -7.27 14.977 -5.305 1 97.44 106 GLU A CA 1
ATOM 872 C C . GLU A 1 106 ? -7 16.125 -6.27 1 97.44 106 GLU A C 1
ATOM 874 O O . GLU A 1 106 ? -7.57 16.172 -7.359 1 97.44 106 GLU A O 1
ATOM 879 N N . GLN A 1 107 ? -6.145 16.969 -5.855 1 98 107 GLN A N 1
ATOM 880 C CA . GLN A 1 107 ? -5.82 18.125 -6.688 1 98 107 GLN A CA 1
ATOM 881 C C . GLN A 1 107 ? -4.738 17.781 -7.707 1 98 107 GLN A C 1
ATOM 883 O O . GLN A 1 107 ? -4.285 18.641 -8.461 1 98 107 GLN A O 1
ATOM 888 N N . GLY A 1 108 ? -4.27 16.609 -7.664 1 97.56 108 GLY A N 1
ATOM 889 C CA . GLY A 1 108 ? -3.281 16.172 -8.633 1 97.56 108 GLY A CA 1
ATOM 890 C C . GLY A 1 108 ? -1.92 16.812 -8.438 1 97.56 108 GLY A C 1
ATOM 891 O O . GLY A 1 108 ? -1.191 17.047 -9.398 1 97.56 108 GLY A O 1
ATOM 892 N N . LYS A 1 109 ? -1.599 17.078 -7.211 1 97.88 109 LYS A N 1
ATOM 893 C CA . LYS A 1 109 ? -0.342 17.781 -6.945 1 97.88 109 LYS A CA 1
ATOM 894 C C . LYS A 1 109 ? 0.814 16.797 -6.816 1 97.88 109 LYS A C 1
ATOM 896 O O . LYS A 1 109 ? 1.981 17.188 -6.852 1 97.88 109 LYS A O 1
ATOM 901 N N . HIS A 1 110 ? 0.521 15.555 -6.656 1 98.06 110 HIS A N 1
ATOM 902 C CA . HIS A 1 110 ? 1.532 14.516 -6.535 1 98.06 110 HIS A CA 1
ATOM 903 C C . HIS A 1 110 ? 2.131 14.164 -7.895 1 98.06 110 HIS A C 1
ATOM 905 O O . HIS A 1 110 ? 1.459 14.281 -8.922 1 98.06 110 HIS A O 1
ATOM 911 N N . SER A 1 111 ? 3.332 13.773 -7.844 1 97.5 111 SER A N 1
ATOM 912 C CA . SER A 1 111 ? 4.035 13.461 -9.086 1 97.5 111 SER A CA 1
ATOM 913 C C . SER A 1 111 ? 3.867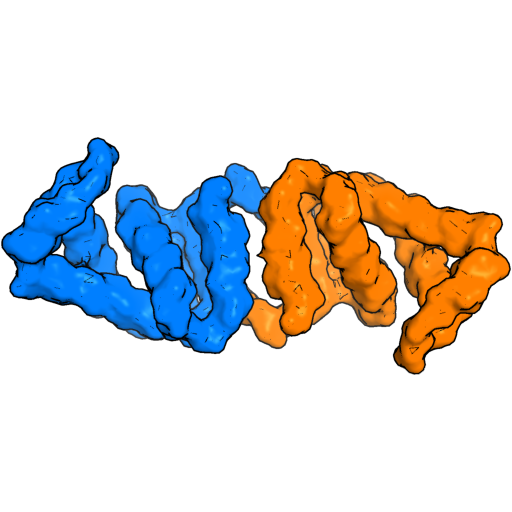 11.992 -9.453 1 97.5 111 SER A C 1
ATOM 915 O O . SER A 1 111 ? 3.838 11.641 -10.641 1 97.5 111 SER A O 1
ATOM 917 N N . ASP A 1 112 ? 3.797 11.094 -8.508 1 97 112 ASP A N 1
ATOM 918 C CA . ASP A 1 112 ? 3.66 9.656 -8.711 1 97 112 ASP A CA 1
ATOM 919 C C . ASP A 1 112 ? 2.195 9.227 -8.656 1 97 112 ASP A C 1
ATOM 921 O O . ASP A 1 112 ? 1.568 9.297 -7.594 1 97 112 ASP A O 1
ATOM 925 N N . PRO A 1 113 ? 1.665 8.75 -9.688 1 96.06 113 PRO A N 1
ATOM 926 C CA . PRO A 1 113 ? 0.248 8.383 -9.703 1 96.06 113 PRO A CA 1
ATOM 927 C C . PRO A 1 113 ? -0.092 7.309 -8.672 1 96.06 113 PRO A C 1
ATOM 929 O O . PRO A 1 113 ? -1.219 7.266 -8.172 1 96.06 113 PRO A O 1
ATOM 932 N N . LYS A 1 114 ? 0.848 6.516 -8.312 1 97.5 114 LYS A N 1
ATOM 933 C CA . LYS A 1 114 ? 0.598 5.453 -7.344 1 97.5 114 LYS A CA 1
ATOM 934 C C . LYS A 1 114 ? 0.433 6.023 -5.938 1 97.5 114 LYS A C 1
ATOM 936 O O . LYS A 1 114 ? -0.101 5.352 -5.047 1 97.5 114 LYS A O 1
ATOM 941 N N . PHE A 1 115 ? 0.943 7.258 -5.809 1 98.44 115 PHE A N 1
ATOM 942 C CA . PHE A 1 115 ? 0.815 7.887 -4.5 1 98.44 115 PHE A CA 1
ATOM 943 C C . PHE A 1 115 ? -0.651 8.031 -4.109 1 98.44 115 PHE A C 1
ATOM 945 O O . PHE A 1 115 ? -1.015 7.816 -2.951 1 98.44 115 PHE A O 1
ATOM 952 N N . LYS A 1 116 ? -1.459 8.352 -5.031 1 98.06 116 LYS A N 1
ATOM 953 C CA . LYS A 1 116 ? -2.887 8.484 -4.754 1 98.06 116 LYS A CA 1
ATOM 954 C C . LYS A 1 116 ? -3.496 7.148 -4.344 1 98.06 116 LYS A C 1
ATOM 956 O O . LYS A 1 116 ? -4.289 7.082 -3.4 1 98.06 116 LYS A O 1
ATOM 961 N N . THR A 1 117 ? -3.143 6.098 -5.008 1 97.81 117 THR A N 1
ATOM 962 C CA . THR A 1 117 ? -3.615 4.758 -4.668 1 97.81 117 THR A CA 1
ATOM 963 C C . THR A 1 117 ? -3.17 4.367 -3.264 1 97.81 117 THR A C 1
ATOM 965 O O . THR A 1 117 ? -3.932 3.748 -2.518 1 97.81 117 THR A O 1
ATOM 968 N N . ALA A 1 118 ? -1.938 4.766 -2.898 1 98.56 118 ALA A N 1
ATOM 969 C CA . ALA A 1 118 ? -1.415 4.461 -1.569 1 98.56 118 ALA A CA 1
ATOM 970 C C . ALA A 1 118 ? -2.182 5.219 -0.49 1 98.56 118 ALA A C 1
ATOM 972 O O . ALA A 1 118 ? -2.508 4.656 0.559 1 98.56 118 ALA A O 1
ATOM 973 N N . VAL A 1 119 ? -2.461 6.473 -0.774 1 98.56 119 VAL A N 1
ATOM 974 C CA . VAL A 1 119 ? -3.223 7.273 0.181 1 98.56 119 VAL A CA 1
ATOM 975 C C . VAL A 1 119 ? -4.613 6.672 0.361 1 98.56 119 VAL A C 1
ATOM 977 O O . VAL A 1 119 ? -5.121 6.594 1.482 1 98.56 119 VAL A O 1
ATOM 980 N N . GLU A 1 120 ? -5.199 6.23 -0.689 1 97.69 120 GLU A N 1
ATOM 981 C CA . GLU A 1 120 ? -6.5 5.574 -0.616 1 97.69 120 GLU A CA 1
ATOM 982 C C . GLU A 1 120 ? -6.422 4.285 0.201 1 97.69 120 GLU A C 1
ATOM 984 O O . GLU A 1 120 ? -7.293 4.016 1.029 1 97.69 120 GLU A O 1
ATOM 989 N N . LEU A 1 121 ? -5.41 3.557 -0.04 1 98 121 LEU A N 1
ATOM 990 C CA . LEU A 1 121 ? -5.242 2.275 0.638 1 98 121 LEU A CA 1
ATOM 991 C C . LEU A 1 121 ? -5.062 2.475 2.139 1 98 121 LEU A C 1
ATOM 993 O O . LEU A 1 121 ? -5.707 1.798 2.941 1 98 121 LEU A O 1
ATOM 997 N N . PHE A 1 122 ? -4.27 3.449 2.492 1 97.81 122 PHE A N 1
ATOM 998 C CA . PHE A 1 122 ? -3.838 3.533 3.881 1 97.81 122 PHE A CA 1
ATOM 999 C C . PHE A 1 122 ? -4.754 4.453 4.68 1 97.81 122 PHE A C 1
ATOM 1001 O O . PHE A 1 122 ? -4.938 4.262 5.883 1 97.81 122 PHE A O 1
ATOM 1008 N N . PHE A 1 123 ? -5.367 5.445 4.023 1 96.75 123 PHE A N 1
ATOM 1009 C CA . PHE A 1 123 ? -6.008 6.477 4.832 1 96.75 123 PHE A CA 1
ATOM 1010 C C . PHE A 1 123 ? -7.488 6.594 4.488 1 96.75 123 PHE A C 1
ATOM 1012 O O . PHE A 1 123 ? -8.242 7.273 5.188 1 96.75 123 PHE A O 1
ATOM 1019 N N . ASN A 1 124 ? -7.875 5.977 3.393 1 88.69 124 ASN A N 1
ATOM 1020 C CA . ASN A 1 124 ? -9.32 5.93 3.164 1 88.69 124 ASN A CA 1
ATOM 1021 C C . ASN A 1 124 ? -10 4.922 4.09 1 88.69 124 ASN A C 1
ATOM 1023 O O . ASN A 1 124 ? -9.508 3.805 4.266 1 88.69 124 ASN A O 1
ATOM 1027 N N . PRO A 1 125 ? -11.039 5.328 4.711 1 77.44 125 PRO A N 1
ATOM 1028 C CA . PRO A 1 125 ? -11.68 4.418 5.656 1 77.44 125 PRO A CA 1
ATOM 1029 C C . PRO A 1 125 ? -12.312 3.205 4.977 1 77.44 125 PRO A C 1
ATOM 1031 O O . PRO A 1 125 ? -12.641 3.262 3.787 1 77.44 125 PRO A O 1
ATOM 1034 N N . MET B 1 1 ? 13.789 1.896 4.945 1 73.19 1 MET B N 1
ATOM 1035 C CA . MET B 1 1 ? 12.914 1.072 4.121 1 73.19 1 MET B CA 1
ATOM 1036 C C . MET B 1 1 ? 13.047 1.438 2.646 1 73.19 1 MET B C 1
ATOM 1038 O O . MET B 1 1 ? 13.469 2.547 2.314 1 73.19 1 MET B O 1
ATOM 1042 N N . LYS B 1 2 ? 12.844 0.403 1.874 1 88.06 2 LYS B N 1
ATOM 1043 C CA . LYS B 1 2 ? 12.93 0.539 0.423 1 88.06 2 LYS B CA 1
ATOM 1044 C C . LYS B 1 2 ? 11.727 1.291 -0.133 1 88.06 2 LYS B C 1
ATOM 1046 O O . LYS B 1 2 ? 10.625 1.221 0.429 1 88.06 2 LYS B O 1
ATOM 1051 N N . THR B 1 3 ? 12.055 2.061 -1.145 1 95.5 3 THR B N 1
ATOM 1052 C CA . THR B 1 3 ? 10.953 2.715 -1.847 1 95.5 3 THR B CA 1
ATOM 1053 C C . THR B 1 3 ? 10.195 1.715 -2.715 1 95.5 3 THR B C 1
ATOM 1055 O O . THR B 1 3 ? 10.734 0.662 -3.07 1 95.5 3 THR B O 1
ATOM 1058 N N . LEU B 1 4 ? 9.031 2.078 -3.061 1 96.5 4 LEU B N 1
ATOM 1059 C CA . LEU B 1 4 ? 8.195 1.172 -3.84 1 96.5 4 LEU B CA 1
ATOM 1060 C C . LEU B 1 4 ? 8.836 0.864 -5.188 1 96.5 4 LEU B C 1
ATOM 1062 O O . LEU B 1 4 ? 8.773 -0.271 -5.668 1 96.5 4 LEU B O 1
ATOM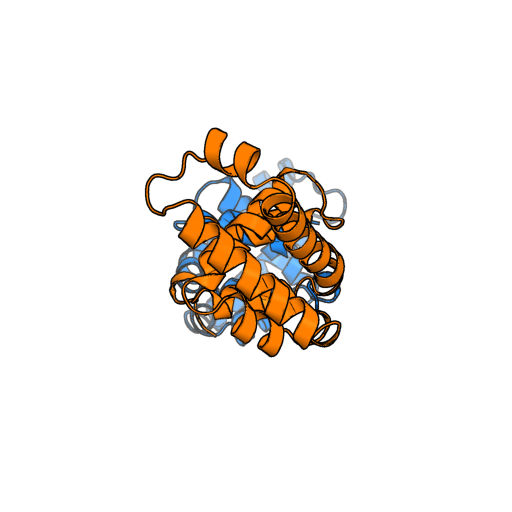 1066 N N . HIS B 1 5 ? 9.5 1.838 -5.789 1 94.19 5 HIS B N 1
ATOM 1067 C CA . HIS B 1 5 ? 10.094 1.681 -7.113 1 94.19 5 HIS B CA 1
ATOM 1068 C C . HIS B 1 5 ? 11.25 0.69 -7.086 1 94.19 5 HIS B C 1
ATOM 1070 O O . HIS B 1 5 ? 11.641 0.153 -8.125 1 94.19 5 HIS B O 1
ATOM 1076 N N . SER B 1 6 ? 11.766 0.493 -5.941 1 95.75 6 SER B N 1
ATOM 1077 C CA . SER B 1 6 ? 12.898 -0.419 -5.816 1 95.75 6 SER B CA 1
ATOM 1078 C C . SER B 1 6 ? 12.445 -1.804 -5.367 1 95.75 6 SER B C 1
ATOM 1080 O O . SER B 1 6 ? 13.266 -2.711 -5.215 1 95.75 6 SER B O 1
ATOM 1082 N N . PHE B 1 7 ? 11.141 -1.98 -5.176 1 96.62 7 PHE B N 1
ATOM 1083 C CA . PHE B 1 7 ? 10.617 -3.25 -4.688 1 96.62 7 PHE B CA 1
ATOM 1084 C C . PHE B 1 7 ? 10.672 -4.316 -5.777 1 96.62 7 PHE B C 1
ATOM 1086 O O . PHE B 1 7 ? 10.25 -4.074 -6.91 1 96.62 7 PHE B O 1
ATOM 1093 N N . THR B 1 8 ? 11.148 -5.465 -5.414 1 96.5 8 THR B N 1
ATOM 1094 C CA . THR B 1 8 ? 11.023 -6.648 -6.258 1 96.5 8 THR B CA 1
ATOM 1095 C C . THR B 1 8 ? 9.656 -7.297 -6.086 1 96.5 8 THR B C 1
ATOM 1097 O O . THR B 1 8 ? 8.883 -6.902 -5.215 1 96.5 8 THR B O 1
ATOM 1100 N N . ASN B 1 9 ? 9.352 -8.234 -6.879 1 97.19 9 ASN B N 1
ATOM 1101 C CA . ASN B 1 9 ? 8.109 -8.977 -6.703 1 97.19 9 ASN B CA 1
ATOM 1102 C C . ASN B 1 9 ? 8.047 -9.641 -5.332 1 97.19 9 ASN B C 1
ATOM 1104 O O . ASN B 1 9 ? 6.973 -9.719 -4.727 1 97.19 9 ASN B O 1
ATOM 1108 N N . VAL B 1 10 ? 9.188 -10.062 -4.902 1 98.25 10 VAL B N 1
ATOM 1109 C CA . VAL B 1 10 ? 9.266 -10.711 -3.598 1 98.25 10 VAL B CA 1
ATOM 1110 C C . VAL B 1 10 ? 8.961 -9.695 -2.498 1 98.25 10 VAL B C 1
ATOM 1112 O O . VAL B 1 10 ? 8.195 -9.984 -1.573 1 98.25 10 VAL B O 1
ATOM 1115 N N . ASP B 1 11 ? 9.492 -8.484 -2.586 1 97.62 11 ASP B N 1
ATOM 1116 C CA . ASP B 1 11 ? 9.227 -7.426 -1.617 1 97.62 11 ASP B CA 1
ATOM 1117 C C . ASP B 1 11 ? 7.738 -7.074 -1.588 1 97.62 11 ASP B C 1
ATOM 1119 O O . ASP B 1 11 ? 7.141 -6.965 -0.514 1 97.62 11 ASP B O 1
ATOM 1123 N N . LYS B 1 12 ? 7.172 -6.918 -2.789 1 98.06 12 LYS B N 1
ATOM 1124 C CA . LYS B 1 12 ? 5.762 -6.562 -2.91 1 98.06 12 LYS B CA 1
ATOM 1125 C C . LYS B 1 12 ? 4.867 -7.641 -2.303 1 98.06 12 LYS B C 1
ATOM 1127 O O . LYS B 1 12 ? 3.93 -7.328 -1.563 1 98.06 12 LYS B O 1
ATOM 1132 N N . ALA B 1 13 ? 5.191 -8.844 -2.582 1 98.62 13 ALA B N 1
ATOM 1133 C CA . ALA B 1 13 ? 4.379 -9.961 -2.1 1 98.62 13 ALA B CA 1
ATOM 1134 C C . ALA B 1 13 ? 4.473 -10.094 -0.582 1 98.62 13 ALA B C 1
ATOM 1136 O O . ALA B 1 13 ? 3.486 -10.414 0.082 1 98.62 13 ALA B O 1
ATOM 1137 N N . LYS B 1 14 ? 5.668 -9.883 -0.059 1 98.19 14 LYS B N 1
ATOM 1138 C CA . LYS B 1 14 ? 5.852 -9.93 1.389 1 98.19 14 LYS B CA 1
ATOM 1139 C C . LYS B 1 14 ? 4.977 -8.891 2.09 1 98.19 14 LYS B C 1
ATOM 1141 O O . LYS B 1 14 ? 4.312 -9.203 3.08 1 98.19 14 LYS B O 1
ATOM 1146 N N . LEU B 1 15 ? 5 -7.758 1.559 1 98 15 LEU B N 1
ATOM 1147 C CA . LEU B 1 15 ? 4.215 -6.68 2.148 1 98 15 LEU B CA 1
ATOM 1148 C C . LEU B 1 15 ? 2.723 -6.941 1.983 1 98 15 LEU B C 1
ATOM 1150 O O . LEU B 1 15 ? 1.951 -6.777 2.932 1 98 15 LEU B O 1
ATOM 1154 N N . LEU B 1 16 ? 2.307 -7.383 0.827 1 98.69 16 LEU B N 1
ATOM 1155 C CA . LEU B 1 16 ? 0.903 -7.703 0.588 1 98.69 16 LEU B CA 1
ATOM 1156 C C . LEU B 1 16 ? 0.409 -8.758 1.574 1 98.69 16 LEU B C 1
ATOM 1158 O O . LEU B 1 16 ? -0.668 -8.609 2.156 1 98.69 16 LEU B O 1
ATOM 1162 N N . HIS B 1 17 ? 1.194 -9.734 1.689 1 98.69 17 HIS B N 1
ATOM 1163 C CA . HIS B 1 17 ? 0.857 -10.82 2.602 1 98.69 17 HIS B CA 1
ATOM 1164 C C . HIS B 1 17 ? 0.688 -10.312 4.027 1 98.69 17 HIS B C 1
ATOM 1166 O O . HIS B 1 17 ? -0.316 -10.609 4.684 1 98.69 17 HIS B O 1
ATOM 1172 N N . ALA B 1 18 ? 1.646 -9.539 4.492 1 98.12 18 ALA B N 1
ATOM 1173 C CA . ALA B 1 18 ? 1.635 -9.062 5.871 1 98.12 18 ALA B CA 1
ATOM 1174 C C . ALA B 1 18 ? 0.43 -8.164 6.129 1 98.12 18 ALA B C 1
ATOM 1176 O O . ALA B 1 18 ? -0.226 -8.273 7.168 1 98.12 18 ALA B O 1
ATOM 1177 N N . LEU B 1 19 ? 0.144 -7.344 5.195 1 98.12 19 LEU B N 1
ATOM 1178 C CA . LEU B 1 19 ? -0.937 -6.379 5.359 1 98.12 19 LEU B CA 1
ATOM 1179 C C . LEU B 1 19 ? -2.297 -7.066 5.289 1 98.12 19 LEU B C 1
ATOM 1181 O O . LEU B 1 19 ? -3.264 -6.602 5.895 1 98.12 19 LEU B O 1
ATOM 1185 N N . PHE B 1 20 ? -2.357 -8.203 4.578 1 98.56 20 PHE B N 1
ATOM 1186 C CA . PHE B 1 20 ? -3.652 -8.82 4.312 1 98.56 20 PHE B CA 1
ATOM 1187 C C . PHE B 1 20 ? -3.596 -10.32 4.551 1 98.56 20 PHE B C 1
ATOM 1189 O O . PHE B 1 20 ? -4.062 -11.109 3.723 1 98.56 20 PHE B O 1
ATOM 1196 N N . ILE B 1 21 ? -3.066 -10.648 5.648 1 97.88 21 ILE B N 1
ATOM 1197 C CA . ILE B 1 21 ? -2.832 -12.047 5.988 1 97.88 21 ILE B CA 1
ATOM 1198 C C . ILE B 1 21 ? -4.145 -12.82 5.922 1 97.88 21 ILE B C 1
ATOM 1200 O O . ILE B 1 21 ? -4.16 -14 5.555 1 97.88 21 ILE B O 1
ATOM 1204 N N . HIS B 1 22 ? -5.23 -12.227 6.16 1 97.5 22 HIS B N 1
ATOM 1205 C CA . HIS B 1 22 ? -6.531 -12.883 6.207 1 97.5 22 HIS B CA 1
ATOM 1206 C C . HIS B 1 22 ? -7.008 -13.266 4.809 1 97.5 22 HIS B C 1
ATOM 1208 O O . HIS B 1 22 ? -7.922 -14.086 4.664 1 97.5 22 HIS B O 1
ATOM 1214 N N . GLU B 1 23 ? -6.48 -12.695 3.748 1 98.44 23 GLU B N 1
ATOM 1215 C CA . GLU B 1 23 ? -6.887 -12.984 2.375 1 98.44 23 GLU B CA 1
ATOM 1216 C C . GLU B 1 23 ? -6.109 -14.164 1.803 1 98.44 23 GLU B C 1
ATOM 1218 O O . GLU B 1 23 ? -6.48 -14.711 0.763 1 98.44 23 GLU B O 1
ATOM 1223 N N . MET B 1 24 ? -4.996 -14.594 2.496 1 98.5 24 MET B N 1
ATOM 1224 C CA . MET B 1 24 ? -4.035 -15.516 1.895 1 98.5 24 MET B CA 1
ATOM 1225 C C . MET B 1 24 ? -4.648 -16.906 1.706 1 98.5 24 MET B C 1
ATOM 1227 O O . MET B 1 24 ? -4.457 -17.531 0.665 1 98.5 24 MET B O 1
ATOM 1231 N N . PRO B 1 25 ? -5.438 -17.375 2.633 1 98.38 25 PRO B N 1
ATOM 1232 C CA . PRO B 1 25 ? -6.031 -18.688 2.398 1 98.38 25 PRO B CA 1
ATOM 1233 C C . PRO B 1 25 ? -6.914 -18.734 1.153 1 98.38 25 PRO B C 1
ATOM 1235 O O . PRO B 1 25 ? -6.805 -19.656 0.341 1 98.38 25 PRO B O 1
ATOM 1238 N N . GLY B 1 26 ? -7.809 -17.734 0.998 1 98.56 26 GLY B N 1
ATOM 1239 C CA . GLY B 1 26 ? -8.656 -17.672 -0.181 1 98.56 26 GLY B CA 1
ATOM 1240 C C . GLY B 1 26 ? -7.875 -17.531 -1.473 1 98.56 26 GLY B C 1
ATOM 1241 O O . GLY B 1 26 ? -8.188 -18.203 -2.465 1 98.56 26 GLY B O 1
ATOM 1242 N N . PHE B 1 27 ? -6.863 -16.734 -1.466 1 98.81 27 PHE B N 1
ATOM 1243 C CA . PHE B 1 27 ? -6.035 -16.516 -2.646 1 98.81 27 PHE B CA 1
ATOM 1244 C C . PHE B 1 27 ? -5.316 -17.781 -3.061 1 98.81 27 PHE B C 1
ATOM 1246 O O . PHE B 1 27 ? -5.281 -18.125 -4.246 1 98.81 27 PHE B O 1
ATOM 1253 N N . LEU B 1 28 ? -4.746 -18.469 -2.068 1 98.75 28 LEU B N 1
ATOM 1254 C CA . LEU B 1 28 ? -4 -19.688 -2.357 1 98.75 28 LEU B CA 1
ATOM 1255 C C . LEU B 1 28 ? -4.926 -20.766 -2.898 1 98.75 28 LEU B C 1
ATOM 1257 O O . LEU B 1 28 ? -4.562 -21.5 -3.822 1 98.75 28 LEU B O 1
ATOM 1261 N N . THR B 1 29 ? -6.09 -20.875 -2.352 1 98.56 29 THR B N 1
ATOM 1262 C CA . THR B 1 29 ? -7.09 -21.797 -2.869 1 98.56 29 THR B CA 1
ATOM 1263 C C . THR B 1 29 ? -7.43 -21.469 -4.32 1 98.56 29 THR B C 1
ATOM 1265 O O . THR B 1 29 ? -7.473 -22.375 -5.168 1 98.56 29 THR B O 1
ATOM 1268 N N . TYR B 1 30 ? -7.637 -20.219 -4.609 1 98.69 30 TYR B N 1
ATOM 1269 C CA . TYR B 1 30 ? -7.961 -19.766 -5.957 1 98.69 30 TYR B CA 1
ATOM 1270 C C . TYR B 1 30 ? -6.863 -20.156 -6.941 1 98.69 30 TYR B C 1
ATOM 1272 O O . TYR B 1 30 ? -7.145 -20.672 -8.031 1 98.69 30 TYR B O 1
ATOM 1280 N N . ALA B 1 31 ? -5.602 -19.906 -6.598 1 98.56 31 ALA B N 1
ATOM 1281 C CA . ALA B 1 31 ? -4.473 -20.234 -7.465 1 98.56 31 ALA B CA 1
ATOM 1282 C C . ALA B 1 31 ? -4.418 -21.719 -7.754 1 98.56 31 ALA B C 1
ATOM 1284 O O . ALA B 1 31 ? -4.18 -22.141 -8.891 1 98.56 31 ALA B O 1
ATOM 1285 N N . GLY B 1 32 ? -4.652 -22.5 -6.711 1 98.06 32 GLY B N 1
ATOM 1286 C CA . GLY B 1 32 ? -4.695 -23.938 -6.902 1 98.06 32 GLY B CA 1
ATOM 1287 C C . GLY B 1 32 ? -5.816 -24.391 -7.824 1 98.06 32 GLY B C 1
ATOM 1288 O O . GLY B 1 32 ? -5.633 -25.281 -8.648 1 98.06 32 GLY B O 1
ATOM 1289 N N . GLN B 1 33 ? -6.926 -23.797 -7.664 1 98.12 33 GLN B N 1
ATOM 1290 C CA . GLN B 1 33 ? -8.086 -24.141 -8.484 1 98.12 33 GLN B CA 1
ATOM 1291 C C . GLN B 1 33 ? -7.836 -23.781 -9.953 1 98.12 33 GLN B C 1
ATOM 1293 O O . GLN B 1 33 ? -8.297 -24.484 -10.852 1 98.12 33 GLN B O 1
ATOM 1298 N N . LEU B 1 34 ? -7.18 -22.672 -10.164 1 97.44 34 LEU B N 1
ATOM 1299 C CA . LEU B 1 34 ? -6.867 -22.281 -11.531 1 97.44 34 LEU B CA 1
ATOM 1300 C C . LEU B 1 34 ? -5.988 -23.328 -12.211 1 97.44 34 LEU B C 1
ATOM 1302 O O . LEU B 1 34 ? -6.219 -23.672 -13.367 1 97.44 34 LEU B O 1
ATOM 1306 N N . TYR B 1 35 ? -5.004 -23.781 -11.5 1 97.94 35 TYR B N 1
ATOM 1307 C CA . TYR B 1 35 ? -4.176 -24.844 -12.07 1 97.94 35 TYR B CA 1
ATOM 1308 C C . TYR B 1 35 ? -4.992 -26.094 -12.312 1 97.94 35 TYR B C 1
ATOM 1310 O O . TYR B 1 35 ? -4.852 -26.75 -13.352 1 97.94 35 TYR B O 1
ATOM 1318 N N . ALA B 1 36 ? -5.84 -26.516 -11.367 1 98.38 36 ALA B N 1
ATOM 1319 C CA . ALA B 1 36 ? -6.684 -27.703 -11.523 1 98.38 36 ALA B CA 1
ATOM 1320 C C . ALA B 1 36 ? -7.535 -27.609 -12.789 1 98.38 36 ALA B C 1
ATOM 1322 O O . ALA B 1 36 ? -7.68 -28.594 -13.516 1 98.38 36 ALA B O 1
ATOM 1323 N N . TYR B 1 37 ? -8.047 -26.469 -12.969 1 97.69 37 TYR B N 1
ATOM 1324 C CA . TYR B 1 37 ? -8.844 -26.25 -14.172 1 97.69 37 TYR B CA 1
ATOM 1325 C C . TYR B 1 37 ? -8.008 -26.484 -15.43 1 97.69 37 TYR B C 1
ATOM 1327 O O . TYR B 1 37 ? -8.445 -27.156 -16.359 1 97.69 37 TYR B O 1
ATOM 1335 N N . MET B 1 38 ? -6.836 -25.922 -15.508 1 97.5 38 MET B N 1
ATOM 1336 C CA . MET B 1 38 ? -5.953 -26.062 -16.656 1 97.5 38 MET B CA 1
ATOM 1337 C C . MET B 1 38 ? -5.594 -27.531 -16.891 1 97.5 38 MET B C 1
ATOM 1339 O O . MET B 1 38 ? -5.566 -28 -18.031 1 97.5 38 MET B O 1
ATOM 1343 N N . ARG B 1 39 ? -5.309 -28.109 -15.781 1 97.5 39 ARG B N 1
ATOM 1344 C CA . ARG B 1 39 ? -4.91 -29.516 -15.82 1 97.5 39 ARG B CA 1
ATOM 1345 C C . ARG B 1 39 ? -6.043 -30.391 -16.328 1 97.5 39 ARG B C 1
ATOM 1347 O O . ARG B 1 39 ? -5.816 -31.297 -17.125 1 97.5 39 ARG B O 1
ATOM 1354 N N . ASP B 1 40 ? -7.207 -30.078 -15.953 1 98.06 40 ASP B N 1
ATOM 1355 C CA . ASP B 1 40 ? -8.367 -30.922 -16.234 1 98.06 40 ASP B CA 1
ATOM 1356 C C . ASP B 1 40 ? -8.984 -30.562 -17.578 1 98.06 40 ASP B C 1
ATOM 1358 O O . ASP B 1 40 ? -9.789 -31.344 -18.125 1 98.06 40 ASP B O 1
ATOM 1362 N N . ASN B 1 41 ? -8.68 -29.391 -18.172 1 97.06 41 ASN B N 1
ATOM 1363 C CA . ASN B 1 41 ? -9.25 -28.938 -19.438 1 97.06 41 ASN B CA 1
ATOM 1364 C C . ASN B 1 41 ? -8.172 -28.438 -20.391 1 97.06 41 ASN B C 1
ATOM 1366 O O . ASN B 1 41 ? -8.281 -27.328 -20.922 1 97.06 41 ASN B O 1
ATOM 1370 N N . PRO B 1 42 ? -7.141 -29.188 -20.719 1 95.88 42 PRO B N 1
ATOM 1371 C CA . PRO B 1 42 ? -5.996 -28.719 -21.5 1 95.88 42 PRO B CA 1
ATOM 1372 C C . PRO B 1 42 ? -6.387 -28.266 -22.906 1 95.88 42 PRO B C 1
ATOM 1374 O O . PRO B 1 42 ? -5.84 -27.297 -23.422 1 95.88 42 PRO B O 1
ATOM 1377 N N . GLU B 1 43 ? -7.391 -28.953 -23.531 1 96.38 43 GLU B N 1
ATOM 1378 C CA . GLU B 1 43 ? -7.797 -28.594 -24.875 1 96.38 43 GLU B CA 1
ATOM 1379 C C . GLU B 1 43 ? -8.523 -27.25 -24.906 1 96.38 43 GLU B C 1
ATOM 1381 O O . GLU B 1 43 ? -8.328 -26.453 -25.812 1 96.38 43 GLU B O 1
ATOM 1386 N N . GLU B 1 44 ? -9.367 -27.031 -23.969 1 96 44 GLU B N 1
ATOM 1387 C CA . GLU B 1 44 ? -10.078 -25.766 -23.844 1 96 44 GLU B CA 1
ATOM 1388 C C . GLU B 1 44 ? -9.102 -24.609 -23.594 1 96 44 GLU B C 1
ATOM 1390 O O . GLU B 1 44 ? -9.25 -23.531 -24.188 1 96 44 GLU B O 1
ATOM 1395 N N . VAL B 1 45 ? -8.086 -24.844 -22.719 1 95.44 45 VAL B N 1
ATOM 1396 C CA . VAL B 1 45 ? -7.082 -23.844 -22.391 1 95.44 45 VAL B CA 1
ATOM 1397 C C . VAL B 1 45 ? -6.293 -23.469 -23.656 1 95.44 45 VAL B C 1
ATOM 1399 O O . VAL B 1 45 ? -6.082 -22.281 -23.922 1 95.44 45 VAL B O 1
ATOM 1402 N N . ARG B 1 46 ? -5.906 -24.453 -24.406 1 94.94 46 ARG B N 1
ATOM 1403 C CA . ARG B 1 46 ? -5.133 -24.219 -25.625 1 94.94 46 ARG B CA 1
ATOM 1404 C C . ARG B 1 46 ? -5.949 -23.438 -26.641 1 94.94 46 ARG B C 1
ATOM 1406 O O . ARG B 1 46 ? -5.414 -22.594 -27.359 1 94.94 46 ARG B O 1
ATOM 1413 N N . LYS B 1 47 ? -7.172 -23.703 -26.734 1 95.12 47 LYS B N 1
ATOM 1414 C CA . LYS B 1 47 ? -8.07 -23.094 -27.703 1 95.12 47 LYS B CA 1
ATOM 1415 C C . LYS B 1 47 ? -8.211 -21.594 -27.438 1 95.12 47 LYS B C 1
ATOM 1417 O O . LYS B 1 47 ? -8.297 -20.797 -28.391 1 95.12 47 LYS B O 1
ATOM 1422 N N . VAL B 1 48 ? -8.203 -21.188 -26.219 1 92.44 48 VAL B N 1
ATOM 1423 C CA . VAL B 1 48 ? -8.523 -19.812 -25.891 1 92.44 48 VAL B CA 1
ATOM 1424 C C . VAL B 1 48 ? -7.238 -19.047 -25.562 1 92.44 48 VAL B C 1
ATOM 1426 O O . VAL B 1 48 ? -7.27 -17.844 -25.312 1 92.44 48 VAL B O 1
ATOM 1429 N N . TRP B 1 49 ? -6.09 -19.719 -25.516 1 93.44 49 TRP B N 1
ATOM 1430 C CA . TRP B 1 49 ? -4.828 -19.109 -25.125 1 93.44 49 TRP B CA 1
ATOM 1431 C C . TRP B 1 49 ? -4.438 -17.984 -26.078 1 93.44 49 TRP B C 1
ATOM 1433 O O . TRP B 1 49 ? -4.371 -18.188 -27.297 1 93.44 49 TRP B O 1
ATOM 1443 N N . LYS B 1 50 ? -4.27 -16.781 -25.562 1 88.31 50 LYS B N 1
ATOM 1444 C CA . LYS B 1 50 ? -4.023 -15.617 -26.406 1 88.31 50 LYS B CA 1
ATOM 1445 C C . LYS B 1 50 ? -2.729 -14.914 -26.016 1 88.31 50 LYS B C 1
ATOM 1447 O O . LYS B 1 50 ? -2.324 -13.945 -26.672 1 88.31 50 LYS B O 1
ATOM 1452 N N . ASN B 1 51 ? -1.941 -15.492 -25.094 1 82.25 51 ASN B N 1
ATOM 1453 C CA . ASN B 1 51 ? -0.752 -14.797 -24.609 1 82.25 51 ASN B CA 1
ATOM 1454 C C . ASN B 1 51 ? 0.34 -14.75 -25.672 1 82.25 51 ASN B C 1
ATOM 1456 O O . ASN B 1 51 ? 0.657 -15.773 -26.281 1 82.25 51 ASN B O 1
ATOM 1460 N N . GLN B 1 52 ? 0.816 -13.594 -25.906 1 82.81 52 GLN B N 1
ATOM 1461 C CA . GLN B 1 52 ? 1.764 -13.375 -26.984 1 82.81 52 GLN B CA 1
ATOM 1462 C C . GLN B 1 52 ? 3.199 -13.594 -26.516 1 82.81 52 GLN B C 1
ATOM 1464 O O . GLN B 1 52 ? 4.09 -13.852 -27.328 1 82.81 52 GLN B O 1
ATOM 1469 N N . LEU B 1 53 ? 3.451 -13.492 -25.297 1 86.25 53 LEU B N 1
ATOM 1470 C CA . LEU B 1 53 ? 4.816 -13.523 -24.781 1 86.25 53 LEU B CA 1
ATOM 1471 C C . LEU B 1 53 ? 5.234 -14.945 -24.438 1 86.25 53 LEU B C 1
ATOM 1473 O O . LEU B 1 53 ? 6.391 -15.328 -24.641 1 86.25 53 LEU B O 1
ATOM 1477 N N . PHE B 1 54 ? 4.32 -15.727 -23.984 1 91.25 54 PHE B N 1
ATOM 1478 C CA . PHE B 1 54 ? 4.633 -17.078 -23.547 1 91.25 54 PHE B CA 1
ATOM 1479 C C . PHE B 1 54 ? 3.695 -18.094 -24.203 1 91.25 54 PHE B C 1
ATOM 1481 O O . PHE B 1 54 ? 2.541 -17.766 -24.5 1 91.25 54 PHE B O 1
ATOM 1488 N N . GLY B 1 55 ? 4.207 -19.344 -24.359 1 94.06 55 GLY B N 1
ATOM 1489 C CA . GLY B 1 55 ? 3.344 -20.438 -24.781 1 94.06 55 GLY B CA 1
ATOM 1490 C C . GLY B 1 55 ? 2.492 -20.984 -23.656 1 94.06 55 GLY B C 1
ATOM 1491 O O . GLY B 1 55 ? 2.814 -20.812 -22.484 1 94.06 55 GLY B O 1
ATOM 1492 N N . VAL B 1 56 ? 1.484 -21.641 -24.094 1 95.62 56 VAL B N 1
ATOM 1493 C CA . VAL B 1 56 ? 0.528 -22.203 -23.141 1 95.62 56 VAL B CA 1
ATOM 1494 C C . VAL B 1 56 ? 1.226 -23.219 -22.234 1 95.62 56 VAL B C 1
ATOM 1496 O O . VAL B 1 56 ? 0.944 -23.297 -21.047 1 95.62 56 VAL B O 1
ATOM 1499 N N . ASP B 1 57 ? 2.131 -23.984 -22.781 1 95.69 57 ASP B N 1
ATOM 1500 C CA . ASP B 1 57 ? 2.787 -25.031 -22 1 95.69 57 ASP B CA 1
ATOM 1501 C C . ASP B 1 57 ? 3.646 -24.422 -20.891 1 95.69 57 ASP B C 1
ATOM 1503 O O . ASP B 1 57 ? 3.672 -24.938 -19.766 1 95.69 57 ASP B O 1
ATOM 1507 N N . PHE B 1 58 ? 4.348 -23.375 -21.25 1 96.69 58 PHE B N 1
ATOM 1508 C CA . PHE B 1 58 ? 5.148 -22.688 -20.25 1 96.69 58 PHE B CA 1
ATOM 1509 C C . PHE B 1 58 ? 4.266 -22.125 -19.125 1 96.69 58 PHE B C 1
ATOM 1511 O O . PHE B 1 58 ? 4.602 -22.234 -17.953 1 96.69 58 PHE B O 1
ATOM 1518 N N . TRP B 1 59 ? 3.111 -21.594 -19.469 1 97 59 TRP B N 1
ATOM 1519 C CA . TRP B 1 59 ? 2.178 -21.016 -18.5 1 97 59 TRP B CA 1
ATOM 1520 C C . TRP B 1 59 ? 1.632 -22.094 -17.562 1 97 59 TRP B C 1
ATOM 1522 O O . TRP B 1 59 ? 1.557 -21.891 -16.344 1 97 59 TRP B O 1
ATOM 1532 N N . VAL B 1 60 ? 1.316 -23.172 -18.141 1 97.12 60 VAL B N 1
ATOM 1533 C CA . VAL B 1 60 ? 0.793 -24.281 -17.344 1 97.12 60 VAL B CA 1
ATOM 1534 C C . VAL B 1 60 ? 1.876 -24.812 -16.406 1 97.12 60 VAL B C 1
ATOM 1536 O O . VAL B 1 60 ? 1.586 -25.203 -15.273 1 97.12 60 VAL B O 1
ATOM 1539 N N . GLN B 1 61 ? 3.072 -24.797 -16.859 1 97.62 61 GLN B N 1
ATOM 1540 C CA . GLN B 1 61 ? 4.184 -25.203 -16 1 97.62 61 GLN B CA 1
ATOM 1541 C C . GLN B 1 61 ? 4.332 -24.281 -14.805 1 97.62 61 GLN B C 1
ATOM 1543 O O . GLN B 1 61 ? 4.59 -24.75 -13.688 1 97.62 61 GLN B O 1
ATOM 1548 N N . LEU B 1 62 ? 4.262 -23 -15.047 1 97.75 62 LEU B N 1
ATOM 1549 C CA . LEU B 1 62 ? 4.316 -22.047 -13.945 1 97.75 62 LEU B CA 1
ATOM 1550 C C . LEU B 1 62 ? 3.193 -22.297 -12.945 1 97.75 62 LEU B C 1
ATOM 1552 O O . LEU B 1 62 ? 3.414 -22.266 -11.734 1 97.75 62 LEU B O 1
ATOM 1556 N N . ALA B 1 63 ? 2.018 -22.578 -13.445 1 98.19 63 ALA B N 1
ATOM 1557 C CA . ALA B 1 63 ? 0.863 -22.875 -12.602 1 98.19 63 ALA B CA 1
ATOM 1558 C C . ALA B 1 63 ? 1.096 -24.141 -11.781 1 98.19 63 ALA B C 1
ATOM 1560 O O . ALA B 1 63 ? 0.778 -24.188 -10.594 1 98.19 63 ALA B O 1
ATOM 1561 N N . GLU B 1 64 ? 1.599 -25.109 -12.414 1 98.5 64 GLU B N 1
ATOM 1562 C CA . GLU B 1 64 ? 1.881 -26.375 -11.742 1 98.5 64 GLU B CA 1
ATOM 1563 C C . GLU B 1 64 ? 2.9 -26.203 -10.625 1 98.5 64 GLU B C 1
ATOM 1565 O O . GLU B 1 64 ? 2.752 -26.766 -9.547 1 98.5 64 GLU B O 1
ATOM 1570 N N . ASP B 1 65 ? 3.932 -25.469 -10.953 1 98.5 65 ASP B N 1
ATOM 1571 C CA . ASP B 1 65 ? 4.961 -25.188 -9.953 1 98.5 65 ASP B CA 1
ATOM 1572 C C . ASP B 1 65 ? 4.371 -24.484 -8.734 1 98.5 65 ASP B C 1
ATOM 1574 O O . ASP B 1 65 ? 4.703 -24.812 -7.598 1 98.5 65 ASP B O 1
ATOM 1578 N N . ALA B 1 66 ? 3.531 -23.5 -8.961 1 98.56 66 ALA B N 1
ATOM 1579 C CA . ALA B 1 66 ? 2.857 -22.797 -7.871 1 98.56 66 ALA B CA 1
ATOM 1580 C C . ALA B 1 66 ? 2.021 -23.766 -7.035 1 98.56 66 ALA B C 1
ATOM 1582 O O . ALA B 1 66 ? 2.082 -23.75 -5.805 1 98.56 66 ALA B O 1
ATOM 1583 N N . ASP B 1 67 ? 1.306 -24.641 -7.734 1 98.56 67 ASP B N 1
ATOM 1584 C CA . ASP B 1 67 ? 0.455 -25.609 -7.043 1 98.56 67 ASP B CA 1
ATOM 1585 C C . ASP B 1 67 ? 1.287 -26.562 -6.195 1 98.56 67 ASP B C 1
ATOM 1587 O O . ASP B 1 67 ? 0.899 -26.906 -5.078 1 98.56 67 ASP B O 1
ATOM 15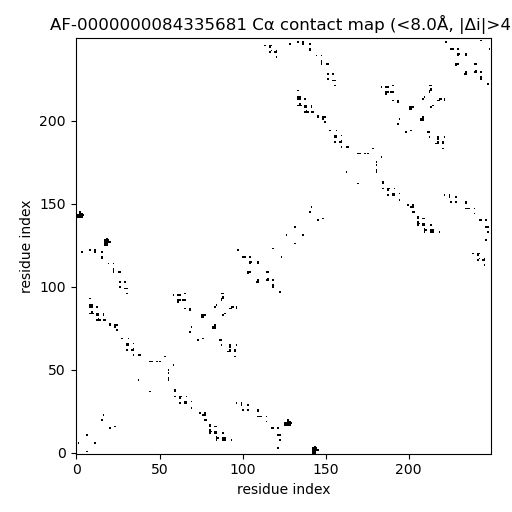91 N N . ARG B 1 68 ? 2.33 -27 -6.766 1 98.5 68 ARG B N 1
ATOM 1592 C CA . ARG B 1 68 ? 3.227 -27.891 -6.027 1 98.5 68 ARG B CA 1
ATOM 1593 C C . ARG B 1 68 ? 3.715 -27.234 -4.742 1 98.5 68 ARG B C 1
ATOM 1595 O O . ARG B 1 68 ? 3.738 -27.859 -3.686 1 98.5 68 ARG B O 1
ATOM 1602 N N . LYS B 1 69 ? 4.121 -26.031 -4.809 1 98.62 69 LYS B N 1
ATOM 1603 C CA . LYS B 1 69 ? 4.613 -25.297 -3.652 1 98.62 69 LYS B CA 1
ATOM 1604 C C . LYS B 1 69 ? 3.5 -25.047 -2.641 1 98.62 69 LYS B C 1
ATOM 1606 O O . LYS B 1 69 ? 3.719 -25.156 -1.432 1 98.62 69 LYS B O 1
ATOM 1611 N N . ILE B 1 70 ? 2.312 -24.734 -3.098 1 98.62 70 ILE B N 1
ATOM 1612 C CA . ILE B 1 70 ? 1.17 -24.516 -2.219 1 98.62 70 ILE B CA 1
ATOM 1613 C C . ILE B 1 70 ? 0.853 -25.797 -1.449 1 98.62 70 ILE B C 1
ATOM 1615 O O . ILE B 1 70 ? 0.589 -25.75 -0.245 1 98.62 70 ILE B O 1
ATOM 1619 N N . LYS B 1 71 ? 0.937 -26.859 -2.104 1 98.19 71 LYS B N 1
ATOM 1620 C CA . LYS B 1 71 ? 0.661 -28.141 -1.456 1 98.19 71 LYS B CA 1
ATOM 1621 C C . LYS B 1 71 ? 1.785 -28.531 -0.5 1 98.19 71 LYS B C 1
ATOM 1623 O O . LYS B 1 71 ? 1.533 -29.062 0.577 1 98.19 71 LYS B O 1
ATOM 1628 N N . LYS B 1 72 ? 2.955 -28.234 -0.92 1 98.44 72 LYS B N 1
ATOM 1629 C CA . LYS B 1 72 ? 4.125 -28.594 -0.124 1 98.44 72 LYS B CA 1
ATOM 1630 C C . LYS B 1 72 ? 4.145 -27.844 1.199 1 98.44 72 LYS B C 1
ATOM 1632 O O . LYS B 1 72 ? 4.363 -28.438 2.258 1 98.44 72 LYS B O 1
ATOM 1637 N N . TYR B 1 73 ? 3.9 -26.531 1.149 1 98.19 73 TYR B N 1
ATOM 1638 C CA . TYR B 1 73 ? 4.066 -25.688 2.33 1 98.19 73 TYR B CA 1
ATOM 1639 C C . TYR B 1 73 ? 2.736 -25.484 3.041 1 98.19 73 TYR B C 1
ATOM 1641 O O . TYR B 1 73 ? 2.705 -25.172 4.234 1 98.19 73 TYR B O 1
ATOM 1649 N N . GLY B 1 74 ? 1.639 -25.594 2.365 1 94.69 74 GLY B N 1
ATOM 1650 C CA . GLY B 1 74 ? 0.312 -25.562 2.961 1 94.69 74 GLY B CA 1
ATOM 1651 C C . GLY B 1 74 ? 0.051 -24.312 3.781 1 94.69 74 GLY B C 1
ATOM 1652 O O . GLY B 1 74 ? 0.275 -23.203 3.311 1 94.69 74 GLY B O 1
ATOM 1653 N N . LYS B 1 75 ? -0.279 -24.531 5.027 1 97 75 LYS B N 1
ATOM 1654 C CA . LYS B 1 75 ? -0.727 -23.469 5.926 1 97 75 LYS B CA 1
ATOM 1655 C C . LYS B 1 75 ? 0.422 -22.531 6.281 1 97 75 LYS B C 1
ATOM 1657 O O . LYS B 1 75 ? 0.194 -21.391 6.684 1 97 75 LYS B O 1
ATOM 1662 N N . GLN B 1 76 ? 1.577 -22.984 6.109 1 98.19 76 GLN B N 1
ATOM 1663 C CA . GLN B 1 76 ? 2.723 -22.141 6.422 1 98.19 76 GLN B CA 1
ATOM 1664 C C . GLN B 1 76 ? 2.777 -20.922 5.5 1 98.19 76 GLN B C 1
ATOM 1666 O O . GLN B 1 76 ? 3.262 -19.859 5.891 1 98.19 76 GLN B O 1
ATOM 1671 N N . LEU B 1 77 ? 2.275 -21.047 4.273 1 98.5 77 LEU B N 1
ATOM 1672 C CA . LEU B 1 77 ? 2.252 -19.938 3.322 1 98.5 77 LEU B CA 1
ATOM 1673 C C . LEU B 1 77 ? 1.28 -18.859 3.773 1 98.5 77 LEU B C 1
ATOM 1675 O O . LEU B 1 77 ? 1.475 -17.672 3.467 1 98.5 77 LEU B O 1
ATOM 1679 N N . GLU B 1 78 ? 0.318 -19.266 4.488 1 97.88 78 GLU B N 1
ATOM 1680 C CA . GLU B 1 78 ? -0.683 -18.328 4.969 1 97.88 78 GLU B CA 1
ATOM 1681 C C . GLU B 1 78 ? -0.141 -17.484 6.129 1 97.88 78 GLU B C 1
ATOM 1683 O O . GLU B 1 78 ? -0.565 -16.344 6.328 1 97.88 78 GLU B O 1
ATOM 1688 N N . LYS B 1 79 ? 0.792 -18.047 6.797 1 97 79 LYS B N 1
ATOM 1689 C CA . LYS B 1 79 ? 1.184 -17.469 8.078 1 97 79 LYS B CA 1
ATOM 1690 C C . LYS B 1 79 ? 2.516 -16.719 7.961 1 97 79 LYS B C 1
ATOM 1692 O O . LYS B 1 79 ? 2.811 -15.836 8.758 1 97 79 LYS B O 1
ATOM 1697 N N . SER B 1 80 ? 3.291 -17.125 7.039 1 98.19 80 SER B N 1
ATOM 1698 C CA . SER B 1 80 ? 4.625 -16.547 6.906 1 98.19 80 SER B CA 1
ATOM 1699 C C . SER B 1 80 ? 4.742 -15.719 5.629 1 98.19 80 SER B C 1
ATOM 1701 O O . SER B 1 80 ? 4.832 -16.266 4.531 1 98.19 80 SER B O 1
ATOM 1703 N N . SER B 1 81 ? 4.902 -14.43 5.777 1 98.12 81 SER B N 1
ATOM 1704 C CA . SER B 1 81 ? 5.02 -13.531 4.637 1 98.12 81 SER B CA 1
ATOM 1705 C C . SER B 1 81 ? 6.293 -13.805 3.844 1 98.12 81 SER B C 1
ATOM 1707 O O . SER B 1 81 ? 6.289 -13.758 2.611 1 98.12 81 SER B O 1
ATOM 1709 N N . SER B 1 82 ? 7.363 -14.117 4.582 1 98.06 82 SER B N 1
ATOM 1710 C CA . SER B 1 82 ? 8.641 -14.383 3.922 1 98.06 82 SER B CA 1
ATOM 1711 C C . SER B 1 82 ? 8.57 -15.656 3.09 1 98.06 82 SER B C 1
ATOM 1713 O O . SER B 1 82 ? 9.039 -15.688 1.948 1 98.06 82 SER B O 1
ATOM 1715 N N . LEU B 1 83 ? 8.016 -16.672 3.635 1 98.62 83 LEU B N 1
ATOM 1716 C CA . LEU B 1 83 ? 7.898 -17.938 2.914 1 98.62 83 LEU B CA 1
ATOM 1717 C C . LEU B 1 83 ? 7 -17.781 1.689 1 98.62 83 LEU B C 1
ATOM 1719 O O . LEU B 1 83 ? 7.355 -18.234 0.595 1 98.62 83 LEU B O 1
ATOM 1723 N N . PHE B 1 84 ? 5.852 -17.156 1.906 1 98.75 84 PHE B N 1
ATOM 1724 C CA . PHE B 1 84 ? 4.898 -16.875 0.838 1 98.75 84 PHE B CA 1
ATOM 1725 C C . PHE B 1 84 ? 5.586 -16.172 -0.327 1 98.75 84 PHE B C 1
ATOM 1727 O O . PHE B 1 84 ? 5.516 -16.641 -1.467 1 98.75 84 PHE B O 1
ATOM 1734 N N . ALA B 1 85 ? 6.301 -15.156 -0.017 1 98.69 85 ALA B N 1
ATOM 1735 C CA . ALA B 1 85 ? 6.898 -14.305 -1.041 1 98.69 85 ALA B CA 1
ATOM 1736 C C . ALA B 1 85 ? 8.07 -15.008 -1.719 1 98.69 85 ALA B C 1
ATOM 1738 O O . ALA B 1 85 ? 8.164 -15.031 -2.949 1 98.69 85 ALA B O 1
ATOM 1739 N N . ASP B 1 86 ? 8.922 -15.594 -0.948 1 98.56 86 ASP B N 1
ATOM 1740 C CA . ASP B 1 86 ? 10.133 -16.234 -1.47 1 98.56 86 ASP B CA 1
ATOM 1741 C C . ASP B 1 86 ? 9.789 -17.438 -2.338 1 98.56 86 ASP B C 1
ATOM 1743 O O . ASP B 1 86 ? 10.445 -17.688 -3.352 1 98.56 86 ASP B O 1
ATOM 1747 N N . GLN B 1 87 ? 8.773 -18.094 -2.031 1 98.44 87 GLN B N 1
ATOM 1748 C CA . GLN B 1 87 ? 8.477 -19.344 -2.73 1 98.44 87 GLN B CA 1
ATOM 1749 C C . GLN B 1 87 ? 7.598 -19.078 -3.953 1 98.44 87 GLN B C 1
ATOM 1751 O O . GLN B 1 87 ? 7.707 -19.797 -4.961 1 98.44 87 GLN B O 1
ATOM 1756 N N . LEU B 1 88 ? 6.777 -18.062 -3.844 1 98.69 88 LEU B N 1
ATOM 1757 C CA . LEU B 1 88 ? 5.742 -17.969 -4.867 1 98.69 88 LEU B CA 1
ATOM 1758 C C . LEU B 1 88 ? 6.02 -16.812 -5.812 1 98.69 88 LEU B C 1
ATOM 1760 O O . LEU B 1 88 ? 5.566 -16.812 -6.961 1 98.69 88 LEU B O 1
ATOM 1764 N N . PHE B 1 89 ? 6.762 -15.844 -5.391 1 98.62 89 PHE B N 1
ATOM 1765 C CA . PHE B 1 89 ? 6.852 -14.625 -6.184 1 98.62 89 PHE B CA 1
ATOM 1766 C C . PHE B 1 89 ? 8.289 -14.367 -6.625 1 98.62 89 PHE B C 1
ATOM 1768 O O . PHE B 1 89 ? 8.633 -13.258 -7.035 1 98.62 89 PHE B O 1
ATOM 1775 N N . ASP B 1 90 ? 9.07 -15.422 -6.469 1 96.69 90 ASP B N 1
ATOM 1776 C CA . ASP B 1 90 ? 10.43 -15.305 -6.977 1 96.69 90 ASP B CA 1
ATOM 1777 C C . ASP B 1 90 ? 10.516 -15.766 -8.43 1 96.69 90 ASP B C 1
ATOM 1779 O O . ASP B 1 90 ? 9.797 -16.672 -8.844 1 96.69 90 ASP B O 1
ATOM 1783 N N . GLY B 1 91 ? 11.297 -15.078 -9.227 1 94.94 91 GLY B N 1
ATOM 1784 C CA . GLY B 1 91 ? 11.547 -15.492 -10.602 1 94.94 91 GLY B CA 1
ATOM 1785 C C . GLY B 1 91 ? 10.289 -15.508 -11.453 1 94.94 91 GLY B C 1
ATOM 1786 O O . GLY B 1 91 ? 9.445 -14.617 -11.336 1 94.94 91 GLY B O 1
ATOM 1787 N N . TYR B 1 92 ? 10.109 -16.438 -12.352 1 94.88 92 TYR B N 1
ATOM 1788 C CA . TYR B 1 92 ? 9.023 -16.484 -13.328 1 94.88 92 TYR B CA 1
ATOM 1789 C C . TYR B 1 92 ? 7.707 -16.844 -12.656 1 94.88 92 TYR B C 1
ATOM 1791 O O . TYR B 1 92 ? 6.633 -16.547 -13.188 1 94.88 92 TYR B O 1
ATOM 1799 N N . GLY B 1 93 ? 7.809 -17.484 -11.516 1 95.19 93 GLY B N 1
ATOM 1800 C CA . GLY B 1 93 ? 6.59 -17.797 -10.781 1 95.19 93 GLY B CA 1
ATOM 1801 C C . GLY B 1 93 ? 5.754 -16.578 -10.469 1 95.19 93 GLY B C 1
ATOM 1802 O O . GLY B 1 93 ? 4.523 -16.656 -10.422 1 95.19 93 GLY B O 1
ATOM 1803 N N . ALA B 1 94 ? 6.461 -15.469 -10.328 1 97.12 94 ALA B N 1
ATOM 1804 C CA . ALA B 1 94 ? 5.777 -14.219 -10.016 1 97.12 94 ALA B CA 1
ATOM 1805 C C . ALA B 1 94 ? 4.809 -13.828 -11.133 1 97.12 94 ALA B C 1
ATOM 1807 O O . ALA B 1 94 ? 3.768 -13.219 -10.875 1 97.12 94 ALA B O 1
ATOM 1808 N N . LEU B 1 95 ? 5.09 -14.242 -12.344 1 95.75 95 LEU B N 1
ATOM 1809 C CA . LEU B 1 95 ? 4.242 -13.898 -13.484 1 95.75 95 LEU B CA 1
ATOM 1810 C C . LEU B 1 95 ? 2.865 -14.539 -13.352 1 95.75 95 LEU B C 1
ATOM 1812 O O . LEU B 1 95 ? 1.843 -13.867 -13.508 1 95.75 95 LEU B O 1
ATOM 1816 N N . PHE B 1 96 ? 2.928 -15.773 -13.086 1 96.88 96 PHE B N 1
ATOM 1817 C CA . PHE B 1 96 ? 1.674 -16.5 -12.945 1 96.88 96 PHE B CA 1
ATOM 1818 C C . PHE B 1 96 ? 0.892 -16.016 -11.734 1 96.88 96 PHE B C 1
ATOM 1820 O O . PHE B 1 96 ? -0.321 -15.805 -11.812 1 96.88 96 PHE B O 1
ATOM 1827 N N . LEU B 1 97 ? 1.566 -15.75 -10.617 1 98.38 97 LEU B N 1
ATOM 1828 C CA . LEU B 1 97 ? 0.874 -15.367 -9.391 1 98.38 97 LEU B CA 1
ATOM 1829 C C . LEU B 1 97 ? 0.363 -13.93 -9.477 1 98.38 97 LEU B C 1
ATOM 1831 O O . LEU B 1 97 ? -0.675 -13.602 -8.906 1 98.38 97 LEU B O 1
ATOM 1835 N N . HIS B 1 98 ? 1.088 -13.133 -10.164 1 97.5 98 HIS B N 1
ATOM 1836 C CA . HIS B 1 98 ? 0.566 -11.805 -10.469 1 97.5 98 HIS B CA 1
ATOM 1837 C C . HIS B 1 98 ? -0.755 -11.883 -11.227 1 97.5 98 HIS B C 1
ATOM 1839 O O . HIS B 1 98 ? -1.704 -11.164 -10.906 1 97.5 98 HIS B O 1
ATOM 1845 N N . HIS B 1 99 ? -0.821 -12.75 -12.203 1 96.06 99 HIS B N 1
ATOM 1846 C CA . HIS B 1 99 ? -2.049 -12.992 -12.953 1 96.06 99 HIS B CA 1
ATOM 1847 C C . HIS B 1 99 ? -3.166 -13.477 -12.031 1 96.06 99 HIS B C 1
ATOM 1849 O O . HIS B 1 99 ? -4.305 -13.023 -12.141 1 96.06 99 HIS B O 1
ATOM 1855 N N . CYS B 1 100 ? -2.836 -14.352 -11.156 1 98.12 100 CYS B N 1
ATOM 1856 C CA . CYS B 1 100 ? -3.818 -14.867 -10.203 1 98.12 100 CYS B CA 1
ATOM 1857 C C . CYS B 1 100 ? -4.352 -13.75 -9.312 1 98.12 100 CYS B C 1
ATOM 1859 O O . CYS B 1 100 ? -5.559 -13.656 -9.086 1 98.12 100 CYS B O 1
ATOM 1861 N N . LEU B 1 101 ? -3.453 -12.875 -8.805 1 98.69 101 LEU B N 1
ATOM 1862 C CA . LEU B 1 101 ? -3.867 -11.758 -7.969 1 98.69 101 LEU B CA 1
ATOM 1863 C C . LEU B 1 101 ? -4.84 -10.844 -8.711 1 98.69 101 LEU B C 1
ATOM 1865 O O . LEU B 1 101 ? -5.891 -10.484 -8.172 1 98.69 101 LEU B O 1
ATOM 1869 N N . THR B 1 102 ? -4.488 -10.57 -9.914 1 97.44 102 THR B N 1
ATOM 1870 C CA . THR B 1 102 ? -5.293 -9.664 -10.727 1 97.44 102 THR B CA 1
ATOM 1871 C C . THR B 1 102 ? -6.68 -10.25 -10.977 1 97.44 102 THR B C 1
ATOM 1873 O O . THR B 1 102 ? -7.691 -9.578 -10.75 1 97.44 102 THR B O 1
ATOM 1876 N N . ASN B 1 103 ? -6.746 -11.469 -11.352 1 96.94 103 ASN B N 1
ATOM 1877 C CA . ASN B 1 103 ? -8.031 -12.102 -11.641 1 96.94 103 ASN B CA 1
ATOM 1878 C C . ASN B 1 103 ? -8.852 -12.305 -10.367 1 96.94 103 ASN B C 1
ATOM 1880 O O . ASN B 1 103 ? -10.07 -12.133 -10.375 1 96.94 103 ASN B O 1
ATOM 1884 N N . TYR B 1 104 ? -8.188 -12.68 -9.32 1 98.06 104 TYR B N 1
ATOM 1885 C CA . TYR B 1 104 ? -8.828 -12.883 -8.031 1 98.06 104 TYR B CA 1
ATOM 1886 C C . TYR B 1 104 ? -9.586 -11.641 -7.59 1 98.06 104 TYR B C 1
ATOM 1888 O O . TYR B 1 104 ? -10.727 -11.727 -7.133 1 98.06 104 TYR B O 1
ATOM 1896 N N . THR B 1 105 ? -9 -10.516 -7.777 1 98.12 105 THR B N 1
ATOM 1897 C CA . THR B 1 105 ? -9.609 -9.266 -7.348 1 98.12 105 THR B CA 1
ATOM 1898 C C . THR B 1 105 ? -10.609 -8.766 -8.383 1 98.12 105 THR B C 1
ATOM 1900 O O . THR B 1 105 ? -11.648 -8.203 -8.023 1 98.12 105 THR B O 1
ATOM 1903 N N . GLU B 1 106 ? -10.359 -9 -9.594 1 97.38 106 GLU B N 1
ATOM 1904 C CA . GLU B 1 106 ? -11.273 -8.57 -10.648 1 97.38 106 GLU B CA 1
ATOM 1905 C C . GLU B 1 106 ? -12.594 -9.344 -10.57 1 97.38 106 GLU B C 1
ATOM 1907 O O . GLU B 1 106 ? -13.656 -8.797 -10.875 1 97.38 106 GLU B O 1
ATOM 1912 N N . GLN B 1 107 ? -12.484 -10.539 -10.164 1 98 107 GLN B N 1
ATOM 1913 C CA . GLN B 1 107 ? -13.68 -11.375 -10.07 1 98 107 GLN B CA 1
ATOM 1914 C C . GLN B 1 107 ? -14.391 -11.164 -8.734 1 98 107 GLN B C 1
ATOM 1916 O O . GLN B 1 107 ? -15.391 -11.828 -8.453 1 98 107 GLN B O 1
ATOM 1921 N N . GLY B 1 108 ? -13.867 -10.359 -7.918 1 97.5 108 GLY B N 1
ATOM 1922 C CA . GLY B 1 108 ? -14.5 -10.039 -6.652 1 97.5 108 GLY B CA 1
ATOM 1923 C C . GLY B 1 108 ? -14.469 -11.188 -5.66 1 97.5 108 GLY B C 1
ATOM 1924 O O . GLY B 1 108 ? -15.383 -11.344 -4.852 1 97.5 108 GLY B O 1
ATOM 1925 N N . LYS B 1 109 ? -13.438 -11.961 -5.719 1 97.88 109 LYS B N 1
ATOM 1926 C CA . LYS B 1 109 ? -13.367 -13.133 -4.855 1 97.88 109 LYS B CA 1
ATOM 1927 C C . LYS B 1 109 ? -12.773 -12.781 -3.496 1 97.88 109 LYS B C 1
ATOM 1929 O O . LYS B 1 109 ? -12.867 -13.57 -2.549 1 97.88 109 LYS B O 1
ATOM 1934 N N . HIS B 1 110 ? -12.172 -11.664 -3.383 1 98.06 110 HIS B N 1
ATOM 1935 C CA . HIS B 1 110 ? -11.57 -11.203 -2.137 1 98.06 110 HIS B CA 1
ATOM 1936 C C . HIS B 1 110 ? -12.633 -10.68 -1.171 1 98.06 110 HIS B C 1
ATOM 1938 O O . HIS B 1 110 ? -13.672 -10.18 -1.599 1 98.06 110 HIS B O 1
ATOM 1944 N N . SER B 1 111 ? -12.344 -10.828 0.045 1 97.44 111 SER B N 1
ATOM 1945 C CA . SER B 1 111 ? -13.297 -10.422 1.068 1 97.44 111 SER B CA 1
ATOM 1946 C C . SER B 1 111 ? -13.078 -8.969 1.48 1 97.44 111 SER B C 1
ATOM 1948 O O . SER B 1 111 ? -14.031 -8.266 1.828 1 97.44 111 SER B O 1
ATOM 1950 N N . ASP B 1 112 ? -11.859 -8.5 1.501 1 96.88 112 ASP B N 1
ATOM 1951 C CA . ASP B 1 112 ? -11.492 -7.145 1.903 1 96.88 112 ASP B CA 1
ATOM 1952 C C . ASP B 1 112 ? -11.375 -6.227 0.691 1 96.88 112 ASP B C 1
ATOM 1954 O O . ASP B 1 112 ? -10.484 -6.391 -0.141 1 96.88 112 ASP B O 1
ATOM 1958 N N . PRO B 1 113 ? -12.188 -5.262 0.59 1 95.94 113 PRO B N 1
ATOM 1959 C CA . PRO B 1 113 ? -12.164 -4.383 -0.581 1 95.94 113 PRO B CA 1
ATOM 1960 C C . PRO B 1 113 ? -10.82 -3.678 -0.759 1 95.94 113 PRO B C 1
ATOM 1962 O O . PRO B 1 113 ? -10.43 -3.363 -1.886 1 95.94 113 PRO B O 1
ATOM 1965 N N . LYS B 1 114 ? -10.109 -3.479 0.294 1 97.44 114 LYS B N 1
ATOM 1966 C CA . LYS B 1 114 ? -8.828 -2.795 0.205 1 97.44 114 LYS B CA 1
ATOM 1967 C C . LYS B 1 114 ? -7.773 -3.688 -0.445 1 97.44 114 LYS B C 1
ATOM 1969 O O . LYS B 1 114 ? -6.738 -3.201 -0.911 1 97.44 114 LYS B O 1
ATOM 1974 N N . PHE B 1 115 ? -8.102 -4.992 -0.42 1 98.38 115 PHE B N 1
ATOM 1975 C CA . PHE B 1 115 ? -7.152 -5.918 -1.031 1 98.38 115 PHE B CA 1
ATOM 1976 C C . PHE B 1 115 ? -6.965 -5.602 -2.51 1 98.38 115 PHE B C 1
ATOM 1978 O O . PHE B 1 115 ? -5.844 -5.664 -3.025 1 98.38 115 PHE B O 1
ATOM 1985 N N . LYS B 1 116 ? -7.988 -5.258 -3.158 1 98 116 LYS B N 1
ATOM 1986 C CA . LYS B 1 116 ? -7.895 -4.91 -4.574 1 98 116 LYS B CA 1
ATOM 1987 C C . LYS B 1 116 ? -7.043 -3.66 -4.777 1 98 116 LYS B C 1
ATOM 1989 O O . LYS B 1 116 ? -6.211 -3.613 -5.688 1 98 116 LYS B O 1
ATOM 1994 N N . THR B 1 117 ? -7.219 -2.674 -3.957 1 97.75 117 THR B N 1
ATOM 1995 C CA . THR B 1 117 ? -6.422 -1.452 -4.02 1 97.75 117 THR B CA 1
ATOM 1996 C C . THR B 1 117 ? -4.945 -1.757 -3.787 1 97.75 117 THR B C 1
ATOM 1998 O O . THR B 1 117 ? -4.078 -1.178 -4.441 1 97.75 117 THR B O 1
ATOM 2001 N N . ALA B 1 118 ? -4.672 -2.705 -2.867 1 98.5 118 ALA B N 1
ATOM 2002 C CA . ALA B 1 118 ? -3.293 -3.09 -2.576 1 98.5 118 ALA B CA 1
ATOM 2003 C C . ALA B 1 118 ? -2.66 -3.803 -3.768 1 98.5 118 ALA B C 1
ATOM 2005 O O . ALA B 1 118 ? -1.505 -3.543 -4.109 1 98.5 118 ALA B O 1
ATOM 2006 N N . VAL B 1 119 ? -3.43 -4.668 -4.375 1 98.56 119 VAL B N 1
ATOM 2007 C CA . VAL B 1 119 ? -2.926 -5.379 -5.547 1 98.56 119 VAL B CA 1
ATOM 2008 C C . VAL B 1 119 ? -2.633 -4.383 -6.664 1 98.56 119 VAL B C 1
ATOM 2010 O O . VAL B 1 119 ? -1.612 -4.488 -7.352 1 98.56 119 VAL B O 1
ATOM 2013 N N . GLU B 1 120 ? -3.469 -3.42 -6.832 1 97.62 120 GLU B N 1
ATOM 2014 C CA . GLU B 1 120 ? -3.242 -2.371 -7.82 1 97.62 120 GLU B CA 1
ATOM 2015 C C . GLU B 1 120 ? -1.983 -1.572 -7.496 1 97.62 120 GLU B C 1
ATOM 2017 O O . GLU B 1 120 ? -1.188 -1.271 -8.391 1 97.62 120 GLU B O 1
ATOM 2022 N N . LEU B 1 121 ? -1.843 -1.264 -6.285 1 98 121 LEU B N 1
ATOM 2023 C CA . LEU B 1 121 ? -0.707 -0.456 -5.852 1 98 121 LEU B CA 1
ATOM 2024 C C . LEU B 1 121 ? 0.605 -1.198 -6.082 1 98 121 LEU B C 1
ATOM 2026 O O . LEU B 1 121 ? 1.558 -0.633 -6.625 1 98 121 LEU B O 1
ATOM 2030 N N . PHE B 1 122 ? 0.611 -2.463 -5.754 1 97.81 122 PHE B N 1
ATOM 2031 C CA . PHE B 1 122 ? 1.887 -3.166 -5.688 1 97.81 122 PHE B CA 1
ATOM 2032 C C . PHE B 1 122 ? 2.188 -3.863 -7.012 1 97.81 122 PHE B C 1
ATOM 2034 O O . PHE B 1 122 ? 3.352 -4.031 -7.379 1 97.81 122 PHE B O 1
ATOM 2041 N N . PHE B 1 123 ? 1.145 -4.258 -7.75 1 96.69 123 PHE B N 1
ATOM 2042 C CA . PHE B 1 123 ? 1.432 -5.16 -8.859 1 96.69 123 PHE B CA 1
ATOM 2043 C C . PHE B 1 123 ? 0.954 -4.57 -10.18 1 96.69 123 PHE B C 1
ATOM 2045 O O . PHE B 1 123 ? 1.266 -5.094 -11.25 1 96.69 123 PHE B O 1
ATOM 2052 N N . ASN B 1 124 ? 0.166 -3.527 -10.086 1 88.25 124 ASN B N 1
ATOM 2053 C CA . ASN B 1 124 ? -0.137 -2.85 -11.336 1 88.25 124 ASN B CA 1
ATOM 2054 C C . ASN B 1 124 ? 1.05 -2.031 -11.836 1 88.25 124 ASN B C 1
ATOM 2056 O O . ASN B 1 124 ? 1.683 -1.312 -11.062 1 88.25 124 ASN B O 1
ATOM 2060 N N . PRO B 1 125 ? 1.4 -2.184 -13.039 1 76.94 125 PRO B N 1
ATOM 2061 C CA . PRO B 1 125 ? 2.574 -1.462 -13.539 1 76.94 125 PRO B CA 1
ATOM 2062 C C . PRO B 1 125 ? 2.361 0.05 -13.586 1 76.94 125 PRO B C 1
ATOM 2064 O O . PRO B 1 125 ? 1.22 0.513 -13.656 1 76.94 125 PRO B O 1
#

Nearest PDB structures (foldseek):
  7ext-assembly1_g3  TM=2.989E-01  e=4.040E+00  Picosynechococcus sp. PCC 7002
  3tm3-assembly1_A-2  TM=2.819E-01  e=7.425E+00  Vitreoscilla stercoraria
  7ext-assembly1_g3  TM=2.997E-01  e=4.545E+00  Picosynechococcus sp. PCC 7002
  3tm3-assembly1_A-2  TM=2.819E-01  e=6.809E+00  Vitreoscilla stercoraria

Foldseek 3Di:
DDDLVPDAQLNLQLVLCVVCLVQVVLLLVQLLVVLVVCVVCVPVCQVVDDDDPDDPVVLSVLSVQSNVLCVVCPCVLSVHSNSVSVRQCPDPSVVNSLVSQQVCVVVPVTDDVCSNVSSCVRRPD/DDDLVPDAQLNLQLVLCVVCLVQVVLLLVQLLVVLVVCVVCVPVCQVVDDDDPDDPVVLSVLSVQSNVLCVVCPCVLSVHSNSVSVRQCPDCSVVNSLVSQQVCVVVPVTDDVCSNVSSCVRRPD

Radius of gyration: 21.99 Å; Cα contacts (8 Å, |Δi|>4): 258; chains: 2; bounding box: 34×66×46 Å

Sequence (250 aa):
MKTLHSFTNVDKAKLLHALFIHEMPGFLTYAGQLYAYMRDNPEEVRKVWKNQLFGVDFWVQLAEDADRKIKKYGKQLEKSSSLFADQLFDGYGALFLHHCLTNYTEQGKHSDPKFKTAVELFFNPMKTLHSFTNVDKAKLLHALFIHEMPGFLTYAGQLYAYMRDNPEEVRKVWKNQLFGVDFWVQLAEDADRKIKKYGKQLEKSSSLFADQLFDGYGALFLHHCLTNYTEQGKHSDPKFKTAVELFFNP

pLDDT: mean 96.52, std 3.91, range [73.19, 98.81]

Solvent-accessible surface area (backbone atoms only — not comparable to full-atom values): 13526 Å² total; per-residue (Å²): 120,70,34,54,90,72,49,48,59,34,53,40,40,23,50,51,34,29,38,39,40,85,52,37,60,61,51,54,52,51,51,40,50,54,34,50,49,44,71,75,35,51,69,64,48,61,71,67,62,75,63,84,88,54,56,68,67,60,53,50,48,38,35,47,52,50,38,51,49,49,64,70,49,44,70,51,45,44,73,30,31,64,58,34,9,60,71,42,23,40,76,72,37,26,57,52,46,50,51,43,53,53,51,41,43,72,67,59,70,59,85,53,77,58,53,46,46,48,48,47,56,65,69,47,131,121,69,35,54,91,74,49,47,59,33,55,40,39,23,50,51,34,28,40,40,40,84,51,37,60,63,51,53,51,49,50,39,49,53,33,50,48,44,69,75,36,52,68,62,49,60,72,67,60,73,64,84,89,54,55,68,66,60,52,50,48,39,36,47,52,50,37,51,49,48,66,72,50,43,70,52,44,44,72,30,32,64,57,34,9,62,71,43,22,41,76,72,36,26,57,53,48,52,50,44,52,51,50,41,43,73,68,60,70,58,89,53,76,56,53,46,46,48,48,47,55,65,67,46,130

Organism: NCBI:txid1302689